Protein AF-X1PHR6-F1 (afdb_monomer)

Mean predicted aligned error: 3.92 Å

InterPro domains:
  IPR000873 AMP-dependent synthetase/ligase domain [PF00501] (1-261)

Foldseek 3Di:
DLDEAEADDPPDAQVLVLVSLQVVLDQEAEEAPVVCVRNVVRQVVRVRHNYYHHCPDPVVVVVVVPDDPDDDDDDFDQFRWHYWAWDCDPVRRIDTQTDGNNLLVVLLVLVLVLQVDALAAEEEAADDCSFLLRVRVQNPNCVVRNHHYDYDPHDDLVVVLVCCQVVVHAEYEDEQVSLVNNLPDDPVVNVVGDLQSYAEYEYEDDFHALVSQVSSCVNRVYHYKYFYDHPNNSGQAICGPVFHDRRDNHGGSDDDDDDDDD

Nearest PDB stru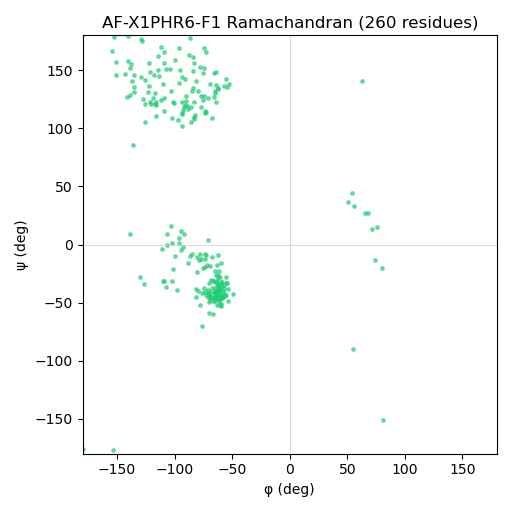ctures (foldseek):
  8aff-assembly1_A  TM=8.514E-01  e=3.930E-16  Saccharomyces cerevisiae
  8aff-assembly9_I  TM=8.452E-01  e=3.693E-16  Saccharomyces cerevisiae
  8atd-assembly1_F  TM=8.164E-01  e=4.739E-16  Saccharomyces cerevisiae
  2qvx-assembly1_X-2  TM=8.271E-01  e=2.932E-13  Alcaligenes sp. AL3007
  1t5d-assembly1_X-2  TM=8.226E-01  e=2.017E-13  Alcaligenes sp. AL3007

Structure (mmCIF, N/CA/C/O backbone):
data_AF-X1PHR6-F1
#
_entry.id   AF-X1PHR6-F1
#
loop_
_atom_site.group_PDB
_atom_site.id
_atom_site.type_symbol
_atom_site.label_atom_id
_atom_site.label_alt_id
_atom_site.label_comp_id
_atom_site.label_asym_id
_atom_site.label_entity_id
_atom_site.label_seq_id
_atom_site.pdbx_PDB_ins_code
_atom_site.Cartn_x
_atom_site.Cartn_y
_atom_site.Cartn_z
_atom_site.occupancy
_atom_site.B_iso_or_equiv
_atom_site.auth_seq_id
_atom_site.auth_comp_id
_atom_site.auth_asym_id
_atom_site.auth_atom_id
_atom_site.pdbx_PDB_model_num
ATOM 1 N N . ALA A 1 1 ? -3.297 -0.658 -21.423 1.00 89.44 1 ALA A N 1
ATOM 2 C CA . ALA A 1 1 ? -2.024 -0.869 -22.149 1.00 89.44 1 ALA A CA 1
ATOM 3 C C . ALA A 1 1 ? -1.545 -2.327 -22.107 1.00 89.44 1 ALA A C 1
ATOM 5 O O . ALA A 1 1 ? -0.650 -2.643 -22.875 1.00 89.44 1 ALA A O 1
ATOM 6 N N . GLY A 1 2 ? -2.106 -3.198 -21.247 1.00 90.38 2 GLY A N 1
ATOM 7 C CA . GLY A 1 2 ? -1.766 -4.633 -21.215 1.00 90.38 2 GLY A CA 1
ATOM 8 C C . GLY A 1 2 ? -0.370 -4.948 -20.659 1.00 90.38 2 GLY A C 1
ATOM 9 O O . GLY A 1 2 ? 0.142 -6.041 -20.854 1.00 90.38 2 GLY A O 1
ATOM 10 N N . GLY A 1 3 ? 0.285 -3.975 -20.019 1.00 92.81 3 GLY A N 1
ATOM 11 C CA . GLY A 1 3 ? 1.608 -4.158 -19.429 1.00 92.81 3 GLY A CA 1
ATOM 12 C C . GLY A 1 3 ? 1.534 -4.773 -18.033 1.00 92.81 3 GLY A C 1
ATOM 13 O O . GLY A 1 3 ? 0.605 -4.492 -17.279 1.00 92.81 3 GLY A O 1
ATOM 14 N N . LYS A 1 4 ? 2.563 -5.546 -17.679 1.00 95.94 4 LYS A N 1
ATOM 15 C CA . LYS A 1 4 ? 2.747 -6.136 -16.348 1.00 95.94 4 LYS A CA 1
ATOM 16 C C . LYS A 1 4 ? 3.560 -5.182 -15.482 1.00 95.94 4 LYS A C 1
ATOM 18 O O . LYS A 1 4 ? 4.689 -4.834 -15.830 1.00 95.94 4 LYS A O 1
ATOM 23 N N . THR A 1 5 ? 2.995 -4.739 -14.367 1.00 97.06 5 THR A N 1
ATOM 24 C CA . THR A 1 5 ? 3.640 -3.767 -13.480 1.00 97.06 5 THR A CA 1
ATOM 25 C C . THR A 1 5 ? 4.502 -4.479 -12.449 1.00 97.06 5 THR A C 1
ATOM 27 O O . THR A 1 5 ? 3.999 -5.205 -11.596 1.00 97.06 5 THR A O 1
ATOM 30 N N . VAL A 1 6 ? 5.807 -4.237 -12.483 1.00 97.31 6 VAL A N 1
ATOM 31 C CA . VAL A 1 6 ? 6.734 -4.732 -11.460 1.00 97.31 6 VAL A CA 1
ATOM 32 C C . VAL A 1 6 ? 6.897 -3.652 -10.401 1.00 97.31 6 VAL A C 1
ATOM 34 O O . VAL A 1 6 ? 7.448 -2.588 -10.679 1.00 97.31 6 VAL A O 1
ATOM 37 N N . ILE A 1 7 ? 6.405 -3.902 -9.188 1.00 93.88 7 ILE A N 1
ATOM 38 C CA . ILE A 1 7 ? 6.435 -2.899 -8.120 1.00 93.88 7 ILE A CA 1
ATOM 39 C C . ILE A 1 7 ? 7.648 -3.163 -7.231 1.00 93.88 7 ILE A C 1
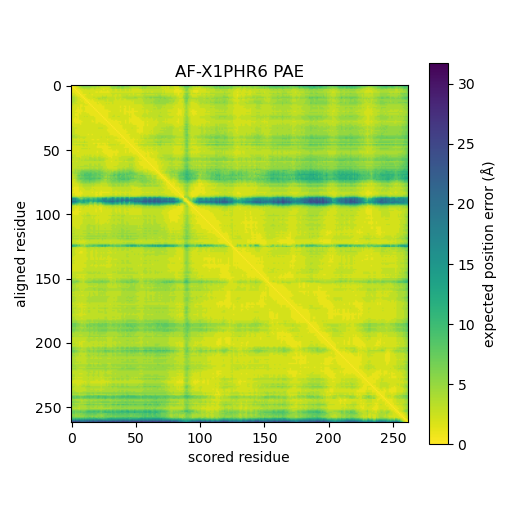ATOM 41 O O . ILE A 1 7 ? 7.693 -4.125 -6.463 1.00 93.88 7 ILE A O 1
ATOM 45 N N . LEU A 1 8 ? 8.656 -2.303 -7.362 1.00 93.69 8 LEU A N 1
ATOM 46 C CA . LEU A 1 8 ? 9.949 -2.477 -6.710 1.00 93.69 8 LEU A CA 1
ATOM 47 C C . LEU A 1 8 ? 10.006 -1.743 -5.367 1.00 93.69 8 LEU A C 1
ATOM 49 O O . LEU A 1 8 ? 9.473 -0.646 -5.199 1.00 93.69 8 LEU A O 1
ATOM 53 N N . ASN A 1 9 ? 10.693 -2.350 -4.401 1.00 92.25 9 ASN A N 1
ATOM 54 C CA . ASN A 1 9 ? 10.934 -1.730 -3.106 1.00 92.25 9 ASN A CA 1
ATOM 55 C C . ASN A 1 9 ? 11.973 -0.610 -3.236 1.00 92.25 9 ASN A C 1
ATOM 57 O O . ASN A 1 9 ? 13.150 -0.880 -3.452 1.00 92.25 9 ASN A O 1
ATOM 61 N N . ALA A 1 10 ? 11.541 0.631 -3.007 1.00 89.50 10 ALA A N 1
ATOM 62 C CA . ALA A 1 10 ? 12.376 1.829 -3.106 1.00 89.50 10 ALA A CA 1
ATOM 63 C C . ALA A 1 10 ? 13.560 1.871 -2.111 1.00 89.50 10 ALA A C 1
ATOM 65 O O . ALA A 1 10 ? 14.422 2.740 -2.205 1.00 89.50 10 ALA A O 1
ATOM 66 N N . MET A 1 11 ? 13.628 0.954 -1.142 1.00 89.50 11 MET A N 1
ATOM 67 C CA . MET A 1 11 ? 14.684 0.906 -0.120 1.00 89.50 11 MET A CA 1
ATOM 68 C C . MET A 1 11 ? 15.873 0.004 -0.491 1.00 89.50 11 MET A C 1
ATOM 70 O O . MET A 1 11 ? 16.826 -0.087 0.288 1.00 89.50 11 MET A O 1
ATOM 74 N N . LEU A 1 12 ? 15.828 -0.663 -1.648 1.00 91.56 12 LEU A N 1
ATOM 75 C CA . LEU A 1 12 ? 16.877 -1.577 -2.113 1.00 91.56 12 LEU A CA 1
ATOM 76 C C . LEU A 1 12 ? 18.133 -0.837 -2.610 1.00 91.56 12 LEU A C 1
ATOM 78 O O . LEU A 1 12 ? 18.146 0.387 -2.784 1.00 91.56 12 LEU A O 1
ATOM 82 N N . LYS A 1 13 ? 19.214 -1.587 -2.832 1.00 91.50 13 LYS A N 1
ATOM 83 C CA . LYS A 1 13 ? 20.479 -1.124 -3.419 1.00 91.50 13 LYS A CA 1
ATOM 84 C C . LYS A 1 13 ? 20.665 -1.678 -4.829 1.00 91.50 13 LYS A C 1
ATOM 86 O O . LYS A 1 13 ? 19.996 -2.616 -5.251 1.00 91.50 13 LYS A O 1
ATOM 91 N N . ALA A 1 14 ? 21.613 -1.095 -5.562 1.00 93.12 14 ALA A N 1
ATOM 92 C CA . ALA A 1 14 ? 21.863 -1.428 -6.963 1.00 93.12 14 ALA A CA 1
ATOM 93 C C . ALA A 1 14 ? 21.997 -2.940 -7.267 1.00 93.12 14 ALA A C 1
ATOM 95 O O . ALA A 1 14 ? 21.384 -3.375 -8.238 1.00 93.12 14 ALA A O 1
ATOM 96 N N . PRO A 1 15 ? 22.702 -3.773 -6.468 1.00 91.88 15 PRO A N 1
ATOM 97 C CA . PRO A 1 15 ? 22.794 -5.208 -6.760 1.00 91.88 15 PRO A CA 1
ATOM 98 C C . PRO A 1 15 ? 21.446 -5.936 -6.704 1.00 91.88 15 PRO A C 1
ATOM 100 O O . PRO A 1 15 ? 21.208 -6.857 -7.479 1.00 91.88 15 PRO A O 1
ATOM 103 N N . GLU A 1 16 ? 20.560 -5.519 -5.798 1.00 92.75 16 GLU A N 1
ATOM 104 C CA . GLU A 1 16 ? 19.217 -6.086 -5.690 1.00 92.75 16 GLU A CA 1
ATOM 105 C C . GLU A 1 16 ? 18.385 -5.673 -6.910 1.00 92.75 16 GLU A C 1
ATOM 107 O O . GLU A 1 16 ? 17.779 -6.527 -7.547 1.00 92.75 16 GLU A O 1
ATOM 112 N N . TYR A 1 17 ? 18.437 -4.401 -7.317 1.00 94.44 17 TYR A N 1
ATOM 113 C CA . TYR A 1 17 ? 17.753 -3.940 -8.529 1.00 94.44 17 TYR A CA 1
ATOM 114 C C . TYR A 1 17 ? 18.249 -4.618 -9.813 1.00 94.44 17 TYR A C 1
ATOM 116 O O . TYR A 1 17 ? 17.420 -4.929 -10.664 1.00 94.44 17 TYR A O 1
ATOM 124 N N . ASP A 1 18 ? 19.555 -4.877 -9.969 1.00 94.69 18 ASP A N 1
ATOM 125 C CA . ASP A 1 18 ? 20.078 -5.603 -11.142 1.00 94.69 18 ASP A CA 1
ATOM 126 C C . ASP A 1 18 ? 19.448 -6.994 -11.253 1.00 94.69 18 ASP A C 1
ATOM 128 O O . ASP A 1 18 ? 18.972 -7.372 -12.324 1.00 94.69 18 ASP A O 1
ATOM 132 N N . PHE A 1 19 ? 19.367 -7.718 -10.131 1.00 94.12 19 PHE A N 1
ATOM 133 C CA . PHE A 1 19 ? 18.683 -9.005 -10.091 1.00 94.12 19 PHE A CA 1
ATOM 134 C C . PHE A 1 19 ? 17.200 -8.864 -10.456 1.00 94.12 19 PHE A C 1
ATOM 136 O O . PHE A 1 19 ? 16.739 -9.557 -11.359 1.00 94.12 19 PHE A O 1
ATOM 143 N N . LEU A 1 20 ? 16.471 -7.953 -9.803 1.00 95.31 20 LEU A N 1
ATOM 144 C CA . LEU A 1 20 ? 15.026 -7.808 -9.999 1.00 95.31 20 LEU A CA 1
ATOM 145 C C . LEU A 1 20 ? 14.658 -7.419 -11.433 1.00 95.31 20 LEU A C 1
ATOM 147 O O . LEU A 1 20 ? 13.751 -8.015 -12.002 1.00 95.31 20 LEU A O 1
ATOM 151 N N . LEU A 1 21 ? 15.376 -6.464 -12.031 1.00 96.69 21 LEU A N 1
ATOM 152 C CA . LEU A 1 21 ? 15.116 -5.999 -13.398 1.00 96.69 21 LEU A CA 1
ATOM 153 C C . LEU A 1 21 ? 15.381 -7.087 -14.449 1.00 96.69 21 LEU A C 1
ATOM 155 O O . LEU A 1 21 ? 14.711 -7.108 -15.482 1.00 96.69 21 LEU A O 1
ATOM 159 N N . ARG A 1 22 ? 16.347 -7.982 -14.194 1.00 96.50 22 ARG A N 1
ATOM 160 C CA . ARG A 1 22 ? 16.618 -9.153 -15.045 1.00 96.50 22 ARG A CA 1
ATOM 161 C C . ARG A 1 22 ? 15.590 -10.260 -14.843 1.00 96.50 22 ARG A C 1
ATOM 163 O O . ARG A 1 22 ? 15.194 -10.874 -15.819 1.00 96.50 22 ARG A O 1
ATOM 170 N N . ASP A 1 23 ? 15.197 -10.526 -13.602 1.00 96.31 23 ASP A N 1
ATOM 171 C CA . ASP A 1 23 ? 14.284 -11.622 -13.252 1.00 96.31 23 ASP A CA 1
ATOM 172 C C . ASP A 1 23 ? 12.850 -11.352 -13.734 1.00 96.31 23 ASP A C 1
ATOM 174 O O . ASP A 1 23 ? 12.166 -12.277 -14.159 1.00 96.31 23 ASP A O 1
ATOM 178 N N . SER A 1 24 ? 12.414 -10.085 -13.755 1.00 96.44 24 SER A N 1
ATOM 179 C CA . SER A 1 24 ? 11.085 -9.703 -14.257 1.00 96.44 24 SER A CA 1
ATOM 180 C C . SER A 1 24 ? 11.034 -9.332 -15.739 1.00 96.44 24 SER A C 1
ATOM 182 O O . SER A 1 24 ? 10.024 -8.780 -16.178 1.00 96.44 24 SER A O 1
ATOM 184 N N . ASP A 1 25 ? 12.111 -9.555 -16.497 1.00 96.69 25 ASP A N 1
ATOM 185 C CA . ASP A 1 25 ? 12.203 -9.204 -17.920 1.00 96.69 25 ASP A CA 1
ATOM 186 C C . ASP A 1 25 ? 11.788 -7.745 -18.227 1.00 96.69 25 ASP A C 1
ATOM 188 O O . ASP A 1 25 ? 11.152 -7.439 -19.241 1.00 96.69 25 ASP A O 1
ATOM 192 N N . SER A 1 26 ? 12.123 -6.810 -17.330 1.00 97.44 26 SER A N 1
ATOM 193 C CA . SER A 1 26 ? 11.611 -5.438 -17.393 1.00 97.44 26 SER A CA 1
ATOM 194 C C . SER A 1 26 ? 12.103 -4.688 -18.630 1.00 97.44 26 SER A C 1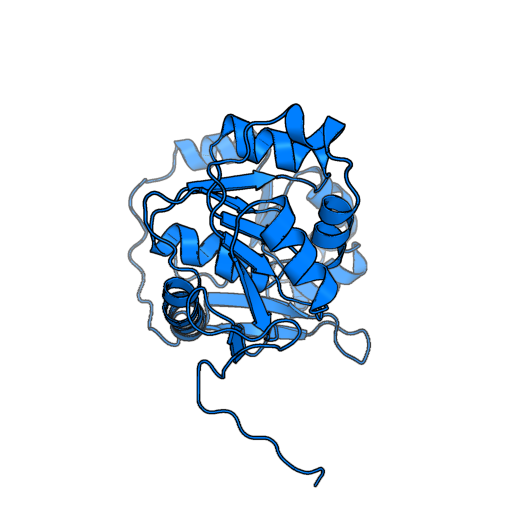
ATOM 196 O O . SER A 1 26 ? 13.304 -4.544 -18.856 1.00 97.44 26 SER A O 1
ATOM 198 N N . THR A 1 27 ? 11.162 -4.124 -19.396 1.00 98.06 27 THR A N 1
ATOM 199 C CA . THR A 1 27 ? 11.468 -3.362 -20.619 1.00 98.06 27 THR A CA 1
ATOM 200 C C . THR A 1 27 ? 11.412 -1.848 -20.450 1.00 98.06 27 THR A C 1
ATOM 202 O O . THR A 1 27 ? 11.991 -1.119 -21.257 1.00 98.06 27 THR A O 1
ATOM 205 N N . ILE A 1 28 ? 10.706 -1.361 -19.429 1.00 97.75 28 ILE A N 1
ATOM 206 C CA . ILE A 1 28 ? 10.559 0.061 -19.105 1.00 97.75 28 ILE A CA 1
ATOM 207 C C . ILE A 1 28 ? 10.751 0.224 -17.599 1.00 97.75 28 ILE A C 1
ATOM 209 O O . ILE A 1 28 ? 10.119 -0.490 -16.822 1.00 97.75 28 ILE A O 1
ATOM 213 N N . LEU A 1 29 ? 11.589 1.176 -17.196 1.00 97.62 29 LEU A N 1
ATOM 214 C CA . LEU A 1 29 ? 11.751 1.594 -15.807 1.00 97.62 29 LEU A CA 1
ATOM 215 C C . LEU A 1 29 ? 11.158 2.995 -15.631 1.00 97.62 29 LEU A C 1
ATOM 217 O O . LEU A 1 29 ? 11.679 3.954 -16.197 1.00 97.62 29 LEU A O 1
ATOM 221 N N . LEU A 1 30 ? 10.090 3.106 -14.839 1.00 97.25 30 LEU A N 1
ATOM 222 C CA . LEU A 1 30 ? 9.601 4.383 -14.314 1.00 97.25 30 LEU A CA 1
ATOM 223 C C . LEU A 1 30 ? 10.297 4.642 -12.978 1.00 97.25 30 LEU A C 1
ATOM 225 O O . LEU A 1 30 ? 10.232 3.801 -12.082 1.00 97.25 30 LEU A O 1
ATOM 229 N N . THR A 1 31 ? 10.985 5.769 -12.845 1.00 96.62 31 THR A N 1
ATOM 230 C CA . THR A 1 31 ? 11.808 6.056 -11.663 1.00 96.62 31 THR A CA 1
ATOM 231 C C . THR A 1 31 ? 11.958 7.556 -11.446 1.00 96.62 31 THR A C 1
ATOM 233 O O . THR A 1 31 ? 11.669 8.334 -12.343 1.00 96.62 31 THR A O 1
ATOM 236 N N . GLU A 1 32 ? 12.430 7.978 -10.277 1.00 96.00 32 GLU A N 1
ATOM 237 C CA . GLU A 1 32 ? 12.955 9.336 -10.088 1.00 96.00 32 GLU A CA 1
ATOM 238 C C . GLU A 1 32 ? 14.418 9.404 -10.545 1.00 96.00 32 GLU A C 1
ATOM 240 O O . GLU A 1 32 ? 15.133 8.389 -10.525 1.00 96.00 32 GLU A O 1
ATOM 245 N N . LYS A 1 33 ? 14.884 10.605 -10.892 1.00 96.69 33 LYS A N 1
ATOM 246 C CA . LYS A 1 33 ? 16.259 10.863 -11.333 1.00 96.69 33 LYS A CA 1
ATOM 247 C C . LYS A 1 33 ? 17.317 10.423 -10.317 1.00 96.69 33 LYS A C 1
ATOM 249 O O . LYS A 1 33 ? 18.359 9.884 -10.674 1.00 96.69 33 LYS A O 1
ATOM 254 N N . SER A 1 34 ? 17.046 10.592 -9.025 1.00 95.31 34 SER A N 1
ATOM 255 C CA . SER A 1 34 ? 17.976 10.167 -7.967 1.00 95.31 34 SER A CA 1
ATOM 256 C C . SER A 1 34 ? 18.265 8.654 -8.004 1.00 95.31 34 SER A C 1
ATOM 258 O O . SER A 1 34 ? 19.389 8.213 -7.748 1.00 95.31 34 SER A O 1
ATOM 260 N N . PHE A 1 35 ? 17.264 7.849 -8.370 1.00 95.31 35 PHE A N 1
ATOM 261 C CA . PHE A 1 35 ? 17.387 6.403 -8.510 1.00 95.31 35 PHE A CA 1
ATOM 262 C C . PHE A 1 35 ? 18.036 6.012 -9.839 1.00 95.31 35 PHE A C 1
ATOM 264 O O . PHE A 1 35 ? 18.884 5.121 -9.836 1.00 95.31 35 PHE A O 1
ATOM 271 N N . SER A 1 36 ? 17.713 6.670 -10.959 1.00 96.12 36 SER A N 1
ATOM 272 C CA . SER A 1 36 ? 18.399 6.393 -12.233 1.00 96.12 36 SER A CA 1
ATOM 273 C C . SER A 1 36 ? 19.905 6.680 -12.130 1.00 96.12 36 SER A C 1
ATOM 275 O O . SER A 1 36 ? 20.714 5.872 -12.590 1.00 96.12 36 SER A O 1
ATOM 277 N N . GLU A 1 37 ? 20.298 7.756 -11.437 1.00 96.38 37 GLU A N 1
ATOM 278 C CA . GLU A 1 37 ? 21.698 8.088 -11.142 1.00 96.38 37 GLU A CA 1
ATOM 279 C C . GLU A 1 37 ? 22.370 7.019 -10.266 1.00 96.38 37 GLU A C 1
ATOM 281 O O . GLU A 1 37 ? 23.468 6.549 -10.589 1.00 96.38 37 GLU A O 1
ATOM 286 N N . MET A 1 38 ? 21.697 6.574 -9.197 1.00 95.81 38 MET A N 1
ATOM 287 C CA . MET A 1 38 ? 22.182 5.499 -8.318 1.00 95.81 38 MET A CA 1
ATOM 288 C C . MET A 1 38 ? 22.396 4.175 -9.065 1.00 95.81 38 MET A C 1
ATOM 290 O O . MET A 1 38 ? 23.315 3.420 -8.742 1.00 95.81 38 MET A O 1
ATOM 294 N N . LEU A 1 39 ? 21.579 3.912 -10.087 1.00 96.56 39 LEU A N 1
ATOM 295 C CA . LEU A 1 39 ? 21.605 2.691 -10.892 1.00 96.56 39 LEU A CA 1
ATOM 296 C C . LEU A 1 39 ? 22.410 2.839 -12.196 1.00 96.56 39 LEU A C 1
ATOM 298 O O . LEU A 1 39 ? 22.466 1.902 -12.993 1.00 96.56 39 LEU A O 1
ATOM 302 N N . SER A 1 40 ? 23.078 3.973 -12.417 1.00 96.25 40 SER A N 1
ATOM 303 C CA . SER A 1 40 ? 23.772 4.295 -13.677 1.00 96.25 40 SER A CA 1
ATOM 304 C C . SER A 1 40 ? 24.801 3.250 -14.132 1.00 96.25 40 SER A C 1
ATOM 306 O O . SER A 1 40 ? 25.017 3.085 -15.331 1.00 96.25 40 SER A O 1
ATOM 308 N N . SER A 1 41 ? 25.407 2.502 -13.204 1.00 95.81 41 SER A N 1
ATOM 309 C CA . SER A 1 41 ? 26.351 1.419 -13.515 1.00 95.81 41 SER A CA 1
ATOM 310 C C . SER A 1 41 ? 25.682 0.101 -13.923 1.00 95.81 41 SER A C 1
ATOM 312 O O . SER A 1 41 ? 26.311 -0.710 -14.607 1.00 95.81 41 SER A O 1
ATOM 314 N N . ILE A 1 42 ? 24.425 -0.126 -13.528 1.00 96.50 42 ILE A N 1
ATOM 315 C CA . ILE A 1 42 ? 23.696 -1.371 -13.809 1.00 96.50 42 ILE A CA 1
ATOM 316 C C . ILE A 1 42 ? 22.769 -1.241 -15.019 1.00 96.50 42 ILE A C 1
ATOM 318 O O . ILE A 1 42 ? 22.708 -2.165 -15.826 1.00 96.50 42 ILE A O 1
ATOM 322 N N . LEU A 1 43 ? 22.089 -0.097 -15.185 1.00 96.88 43 LEU A N 1
ATOM 323 C CA . LEU A 1 43 ? 21.021 0.072 -16.177 1.00 96.88 43 LEU A CA 1
ATOM 324 C C . LEU A 1 43 ? 21.480 -0.202 -17.621 1.00 96.88 43 LEU A C 1
ATOM 326 O O . LEU A 1 43 ? 20.747 -0.893 -18.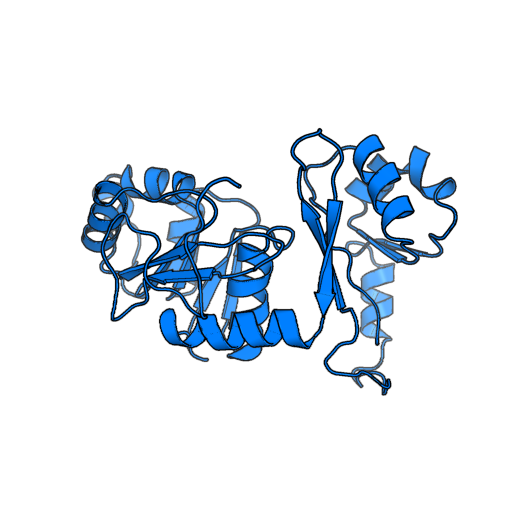327 1.00 96.88 43 LEU A O 1
ATOM 330 N N . PRO A 1 44 ? 22.690 0.215 -18.061 1.00 96.50 44 PRO A N 1
ATOM 331 C CA . PRO A 1 44 ? 23.185 -0.105 -19.405 1.00 96.50 44 PRO A CA 1
ATOM 332 C C . PRO A 1 44 ? 23.379 -1.605 -19.672 1.00 96.50 44 PRO A C 1
ATOM 334 O O . PRO A 1 44 ? 23.491 -2.010 -20.825 1.00 96.50 44 PRO A O 1
ATOM 337 N N . ASN A 1 45 ? 23.447 -2.427 -18.620 1.00 96.56 45 ASN A N 1
ATOM 338 C CA . ASN A 1 45 ? 23.728 -3.859 -18.702 1.00 96.56 45 ASN A CA 1
ATOM 339 C C . ASN A 1 45 ? 22.470 -4.734 -18.550 1.00 96.56 45 ASN A C 1
ATOM 341 O O . ASN A 1 45 ? 22.593 -5.965 -18.551 1.00 96.56 45 ASN A O 1
ATOM 345 N N . ILE A 1 46 ? 21.279 -4.142 -18.389 1.00 97.69 46 ILE A N 1
ATOM 346 C CA . ILE A 1 46 ? 20.006 -4.872 -18.295 1.00 97.69 46 ILE A CA 1
ATOM 347 C C . ILE A 1 46 ? 19.516 -5.206 -19.718 1.00 97.69 46 ILE A C 1
ATOM 349 O O . ILE A 1 46 ? 19.129 -4.294 -20.444 1.00 97.69 46 ILE A O 1
ATOM 353 N N . PRO A 1 47 ? 19.501 -6.485 -20.151 1.00 96.25 47 PRO A N 1
ATOM 354 C CA . PRO A 1 47 ? 19.386 -6.837 -21.572 1.00 96.25 47 PRO A CA 1
ATOM 355 C C . PRO A 1 47 ? 18.068 -6.432 -22.235 1.00 96.25 47 PRO A C 1
ATOM 357 O O . PRO A 1 47 ? 18.041 -6.156 -23.432 1.00 96.25 47 PRO A O 1
ATOM 360 N N . LEU A 1 48 ? 16.973 -6.437 -21.471 1.00 97.88 48 LEU A N 1
ATOM 361 C CA . LEU A 1 48 ? 15.629 -6.178 -21.987 1.00 97.88 48 LEU A CA 1
ATOM 362 C C . LEU A 1 48 ? 15.149 -4.745 -21.740 1.00 97.88 48 LEU A C 1
ATOM 364 O O . LEU A 1 48 ? 14.143 -4.347 -22.330 1.00 97.88 48 LEU A O 1
ATOM 368 N N . LEU A 1 49 ? 15.869 -3.957 -20.934 1.00 98.19 49 LEU A N 1
ATOM 369 C CA . LEU A 1 49 ? 15.479 -2.596 -20.583 1.00 98.19 49 LEU A CA 1
ATOM 370 C C . LEU A 1 49 ? 15.706 -1.653 -21.770 1.00 98.19 49 LEU A C 1
ATOM 372 O O . LEU A 1 49 ? 16.836 -1.395 -22.175 1.00 98.19 49 LEU A O 1
ATOM 376 N N . LYS A 1 50 ? 14.616 -1.124 -22.327 1.00 97.75 50 LYS A N 1
ATOM 377 C CA . LYS A 1 50 ? 14.627 -0.249 -23.512 1.00 97.75 50 LYS A CA 1
ATOM 378 C C . LYS A 1 50 ? 14.451 1.221 -23.163 1.00 97.75 50 LYS A C 1
ATOM 380 O O . LYS A 1 50 ? 14.960 2.082 -23.876 1.00 97.75 50 LYS A O 1
ATOM 385 N N . HIS A 1 51 ? 13.714 1.507 -22.093 1.00 97.12 51 HIS A N 1
ATOM 386 C CA . HIS A 1 51 ? 13.372 2.870 -21.703 1.00 97.12 51 HIS A CA 1
ATOM 387 C C . HIS A 1 51 ? 13.554 3.075 -20.202 1.00 97.12 51 HIS A C 1
ATOM 389 O O . HIS A 1 51 ? 13.107 2.261 -19.396 1.00 97.12 51 HIS A O 1
ATOM 395 N N . ILE A 1 52 ? 14.170 4.198 -19.846 1.00 97.44 52 ILE A N 1
ATOM 396 C CA . ILE A 1 52 ? 14.215 4.728 -18.484 1.00 97.44 52 ILE A CA 1
ATOM 397 C C . ILE A 1 52 ? 13.481 6.061 -18.543 1.00 97.44 52 ILE A C 1
ATOM 399 O O . ILE A 1 52 ? 13.853 6.939 -19.322 1.00 97.44 52 ILE A O 1
ATOM 403 N N . ILE A 1 53 ? 12.407 6.178 -17.776 1.00 97.56 53 ILE A N 1
ATOM 404 C CA . ILE A 1 53 ? 11.545 7.353 -17.751 1.00 97.56 53 ILE A CA 1
ATOM 405 C C . ILE A 1 53 ? 11.636 7.948 -16.350 1.00 97.56 53 ILE A C 1
ATOM 407 O O . ILE A 1 53 ? 11.162 7.358 -15.378 1.00 9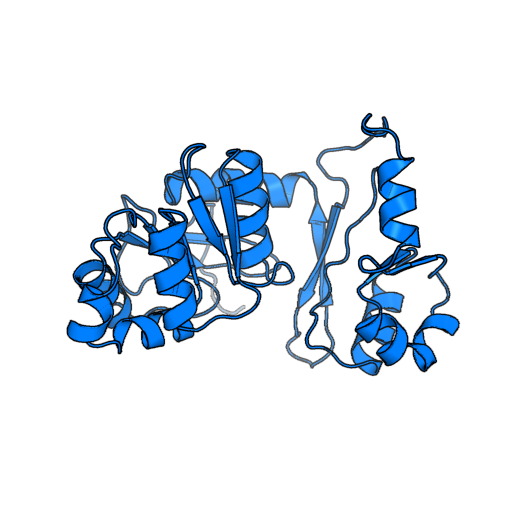7.56 53 ILE A O 1
ATOM 411 N N . GLU A 1 54 ? 12.261 9.117 -16.272 1.00 97.94 54 GLU A N 1
ATOM 412 C CA . GLU A 1 54 ? 12.402 9.896 -15.044 1.00 97.94 54 GLU A CA 1
ATOM 413 C C . GLU A 1 54 ? 11.133 10.723 -14.815 1.00 97.94 54 GLU A C 1
ATOM 415 O O . GLU A 1 54 ? 10.867 11.673 -15.557 1.00 97.94 54 GLU A O 1
ATOM 420 N N . VAL A 1 55 ? 10.325 10.342 -13.824 1.00 97.00 55 VAL A N 1
ATOM 421 C CA . VAL A 1 55 ? 8.984 10.913 -13.584 1.00 97.00 55 VAL A CA 1
ATOM 422 C C . VAL A 1 55 ? 9.019 12.341 -13.033 1.00 97.00 55 VAL A C 1
ATOM 424 O O . VAL A 1 55 ? 8.032 13.066 -13.119 1.00 97.00 55 VAL A O 1
ATOM 427 N N . ASP A 1 56 ? 10.161 12.757 -12.497 1.00 96.88 56 ASP A N 1
ATOM 428 C CA . ASP A 1 56 ? 10.455 14.091 -11.971 1.00 96.88 56 ASP A CA 1
ATOM 429 C C . ASP A 1 56 ? 11.139 15.007 -13.006 1.00 96.88 56 ASP A C 1
ATOM 431 O O . ASP A 1 56 ? 11.622 16.086 -12.666 1.00 96.88 56 ASP A O 1
ATOM 435 N N . SER A 1 57 ? 11.173 14.600 -14.282 1.00 96.56 57 SER A N 1
ATOM 436 C CA . SER A 1 57 ? 11.765 15.380 -15.375 1.00 96.56 57 SER A CA 1
ATOM 437 C C . SER A 1 57 ? 10.746 16.232 -16.146 1.00 96.56 57 SER A C 1
ATOM 439 O O . SER A 1 57 ? 9.598 15.835 -16.361 1.00 96.56 57 SER A O 1
ATOM 441 N N . ASP A 1 58 ? 11.199 17.368 -16.692 1.00 96.44 58 ASP A N 1
ATOM 442 C CA . ASP A 1 58 ? 10.398 18.203 -17.607 1.00 96.44 58 ASP A CA 1
ATOM 443 C C . ASP A 1 58 ? 9.954 17.431 -18.863 1.00 96.44 58 ASP A C 1
ATOM 445 O O . ASP A 1 58 ? 8.877 17.664 -19.415 1.00 96.44 58 ASP A O 1
ATOM 449 N N . SER A 1 59 ? 10.786 16.486 -19.315 1.00 95.44 59 SER A N 1
ATOM 450 C CA . SER A 1 59 ? 10.487 15.622 -20.459 1.00 95.44 59 SER A CA 1
ATOM 451 C C . SER A 1 59 ? 9.272 14.737 -20.185 1.00 95.44 59 SER A C 1
ATOM 453 O O . SER A 1 59 ? 8.389 14.626 -21.035 1.00 95.44 59 SER A O 1
ATOM 455 N N . TYR A 1 60 ? 9.186 14.155 -18.984 1.00 96.81 60 TYR A N 1
ATOM 456 C CA . TYR A 1 60 ? 8.022 13.377 -18.570 1.00 96.81 60 TYR A CA 1
ATOM 457 C C . TYR A 1 60 ? 6.764 14.246 -18.492 1.00 96.81 60 TYR A C 1
ATOM 459 O O . TYR A 1 60 ? 5.733 13.870 -19.050 1.00 96.81 60 TYR A O 1
ATOM 467 N N . ALA A 1 61 ? 6.856 15.437 -17.891 1.00 96.31 61 ALA A N 1
ATOM 468 C CA . ALA A 1 61 ? 5.730 16.370 -17.825 1.00 96.31 61 ALA A CA 1
ATOM 469 C C . ALA A 1 61 ? 5.189 16.718 -19.224 1.00 96.31 61 ALA A C 1
ATOM 471 O O . ALA A 1 61 ? 3.979 16.672 -19.455 1.00 96.31 61 ALA A O 1
ATOM 472 N N . LYS A 1 62 ? 6.084 16.989 -20.183 1.00 96.81 62 LYS A N 1
ATOM 473 C CA . LYS A 1 62 ? 5.713 17.229 -21.582 1.00 96.81 62 LYS A CA 1
ATOM 474 C C . LYS A 1 62 ? 5.104 15.991 -22.244 1.00 96.81 62 LYS A C 1
ATOM 476 O O . LYS A 1 62 ? 4.075 16.104 -22.899 1.00 96.81 62 LYS A O 1
ATOM 481 N N . MET A 1 63 ? 5.700 14.816 -22.046 1.00 95.69 63 MET A N 1
ATOM 482 C CA . MET A 1 63 ? 5.194 13.552 -22.590 1.00 95.69 63 MET A CA 1
ATOM 483 C C . MET A 1 63 ? 3.755 13.273 -22.138 1.00 95.69 63 MET A C 1
ATOM 485 O O . MET A 1 63 ? 2.938 12.856 -22.953 1.00 95.69 63 MET A O 1
ATOM 489 N N . ILE A 1 64 ? 3.435 13.525 -20.865 1.00 95.31 64 ILE A N 1
ATOM 490 C CA . ILE A 1 64 ? 2.073 13.373 -20.337 1.00 95.31 64 ILE A CA 1
ATOM 491 C C . ILE A 1 64 ? 1.132 14.435 -20.916 1.00 95.31 64 ILE A C 1
ATOM 493 O O . ILE A 1 64 ? 0.033 14.086 -21.341 1.00 95.31 64 ILE A O 1
ATOM 497 N N . ALA A 1 65 ? 1.554 15.701 -20.987 1.00 96.06 65 ALA A N 1
ATOM 498 C CA . ALA A 1 65 ? 0.737 16.780 -21.552 1.00 96.06 65 ALA A CA 1
ATOM 499 C C . ALA A 1 65 ? 0.387 16.558 -23.035 1.00 96.06 65 ALA A C 1
ATOM 501 O O . ALA A 1 65 ? -0.721 16.884 -23.459 1.00 96.06 65 ALA A O 1
ATOM 502 N N . ASP A 1 66 ? 1.311 15.970 -23.798 1.00 96.44 66 ASP A N 1
ATOM 503 C CA . ASP A 1 66 ? 1.138 15.659 -25.221 1.00 96.44 66 ASP A CA 1
ATOM 504 C C . ASP A 1 66 ? 0.424 14.305 -25.452 1.00 96.44 66 ASP A C 1
ATOM 506 O O . ASP A 1 66 ? 0.078 13.965 -26.588 1.00 96.44 66 ASP A O 1
ATOM 510 N N . SER A 1 67 ? 0.205 13.506 -24.399 1.00 94.31 67 SER A N 1
ATOM 511 C CA . SER A 1 67 ? -0.418 12.180 -24.501 1.00 94.31 67 SER A CA 1
ATOM 512 C C . SER A 1 67 ? -1.942 12.247 -24.657 1.00 94.31 67 SER A C 1
ATOM 514 O O . SER A 1 67 ? -2.609 13.182 -24.216 1.00 94.31 67 SER A O 1
ATOM 516 N N . SER A 1 68 ? -2.522 11.224 -25.293 1.00 93.44 68 SER A N 1
ATOM 517 C CA . SER A 1 68 ? -3.978 11.110 -25.395 1.00 93.44 68 SER A CA 1
ATOM 518 C C . SER A 1 68 ? -4.598 10.793 -24.034 1.00 93.44 68 SER A C 1
ATOM 520 O O . SER A 1 68 ? -4.124 9.912 -23.322 1.00 93.44 68 SER A O 1
ATOM 522 N N . SER A 1 69 ? -5.720 11.441 -23.716 1.00 91.94 69 SER A N 1
ATOM 523 C CA . SER A 1 69 ? -6.558 11.072 -22.569 1.00 91.94 69 SER A CA 1
ATOM 524 C C . SER A 1 69 ? -7.366 9.789 -22.800 1.00 91.94 69 SER A C 1
ATOM 526 O O . SER A 1 69 ? -7.931 9.240 -21.853 1.00 91.94 69 SER A O 1
ATOM 528 N N . ALA A 1 70 ? -7.443 9.300 -24.043 1.00 92.75 70 ALA A N 1
ATOM 529 C CA . ALA A 1 70 ? -8.110 8.047 -24.353 1.00 92.75 70 ALA A CA 1
ATOM 530 C C . ALA A 1 70 ? -7.250 6.865 -23.893 1.00 92.75 70 ALA A C 1
ATOM 532 O O . ALA A 1 70 ? -6.076 6.749 -24.251 1.00 92.75 70 ALA A O 1
ATOM 533 N N . SER A 1 71 ? -7.849 5.954 -23.127 1.00 88.62 71 SER A N 1
ATOM 534 C CA . SER A 1 71 ? -7.184 4.697 -22.791 1.00 88.62 71 SER A CA 1
ATOM 535 C C . SER A 1 71 ? -6.951 3.867 -24.059 1.00 88.62 71 SER A C 1
ATOM 537 O O . SER A 1 71 ? -7.849 3.781 -24.902 1.00 88.62 71 SER A O 1
ATOM 539 N N . PRO A 1 72 ? -5.771 3.240 -24.216 1.00 90.00 72 PRO A N 1
ATOM 540 C CA . PRO A 1 72 ? -5.511 2.388 -25.365 1.00 90.00 72 PRO A CA 1
ATOM 541 C C . PRO A 1 72 ? -6.441 1.175 -25.324 1.00 90.00 72 PRO A C 1
ATOM 543 O O . PRO A 1 72 ? -6.539 0.506 -24.293 1.00 90.00 72 PRO A O 1
ATOM 546 N N . VAL A 1 73 ? -7.086 0.886 -26.454 1.00 91.69 73 VAL A N 1
ATOM 547 C CA . VAL A 1 73 ? -7.867 -0.339 -26.635 1.00 91.69 73 VAL A CA 1
ATOM 548 C C . VAL A 1 73 ? -6.884 -1.490 -26.790 1.00 91.69 73 VAL A C 1
ATOM 550 O O . VAL A 1 73 ? -6.098 -1.523 -27.735 1.00 91.69 73 VAL A O 1
ATOM 553 N N . VAL A 1 74 ? -6.902 -2.395 -25.825 1.00 93.69 74 VAL A N 1
ATOM 554 C CA . VAL A 1 74 ? -6.081 -3.602 -25.787 1.00 93.69 74 VAL A CA 1
ATOM 555 C C . VAL A 1 74 ? -6.976 -4.758 -25.379 1.00 93.69 74 VAL A C 1
ATOM 557 O O . VAL A 1 74 ? -7.912 -4.558 -24.608 1.00 93.69 74 VAL A O 1
ATOM 560 N N . ASP A 1 75 ? -6.689 -5.932 -25.921 1.00 94.44 75 ASP A N 1
ATOM 561 C CA . ASP A 1 75 ? -7.321 -7.172 -25.489 1.00 94.44 75 ASP A CA 1
ATOM 562 C C . ASP A 1 75 ? -6.697 -7.575 -24.147 1.00 94.44 75 ASP A C 1
ATOM 564 O O . ASP A 1 75 ? -5.468 -7.590 -24.036 1.00 94.44 75 ASP A O 1
ATOM 568 N N . ILE A 1 76 ? -7.525 -7.762 -23.122 1.00 94.75 76 ILE A N 1
ATOM 569 C CA . ILE A 1 76 ? -7.114 -8.137 -21.763 1.00 94.75 76 ILE A CA 1
ATOM 570 C C . ILE A 1 76 ? -8.148 -9.126 -21.247 1.00 94.75 76 ILE A C 1
ATOM 572 O O . ILE A 1 76 ? -9.337 -8.802 -21.212 1.00 94.75 76 ILE A O 1
ATOM 576 N N . GLU A 1 77 ? -7.674 -10.278 -20.793 1.00 96.38 77 GLU A N 1
ATOM 577 C CA . GLU A 1 77 ? -8.481 -11.290 -20.123 1.00 96.38 77 GLU A CA 1
ATOM 578 C C . GLU A 1 77 ? -8.319 -11.209 -18.596 1.00 96.38 77 GLU A C 1
ATOM 580 O O . GLU A 1 77 ? -7.351 -10.674 -18.048 1.00 96.38 77 GLU A O 1
ATOM 585 N N . ASP A 1 78 ? -9.298 -11.752 -17.880 1.00 96.31 78 ASP A N 1
ATOM 586 C CA . ASP A 1 78 ? -9.378 -11.719 -16.415 1.00 96.31 78 ASP A CA 1
ATOM 587 C C . ASP A 1 78 ? -8.200 -12.439 -15.722 1.00 96.31 78 ASP A C 1
ATOM 589 O O . ASP A 1 78 ? -7.816 -12.093 -14.594 1.00 96.31 78 ASP A O 1
ATOM 593 N N . ASP A 1 79 ? -7.627 -13.450 -16.372 1.00 96.81 79 ASP A N 1
ATOM 594 C CA . ASP A 1 79 ? -6.497 -14.250 -15.898 1.00 96.81 79 ASP A CA 1
ATOM 595 C C . ASP A 1 79 ? -5.139 -13.774 -16.432 1.00 96.81 79 ASP A C 1
ATOM 597 O O . ASP A 1 79 ? -4.108 -14.326 -16.034 1.00 96.81 79 ASP A O 1
ATOM 601 N N . ASP A 1 80 ? -5.105 -12.701 -17.229 1.00 97.56 80 ASP A N 1
ATOM 602 C CA . ASP A 1 80 ? -3.849 -12.088 -17.642 1.00 97.56 80 ASP A CA 1
ATOM 603 C C . ASP A 1 80 ? -3.079 -11.559 -16.427 1.00 97.56 80 ASP A C 1
ATOM 605 O O . ASP A 1 80 ? -3.608 -10.894 -15.525 1.00 97.56 80 ASP A O 1
ATOM 609 N N . GLU A 1 81 ? -1.779 -11.847 -16.414 1.00 97.56 81 GLU A N 1
ATOM 610 C CA . GLU A 1 81 ? -0.844 -11.324 -15.426 1.00 97.56 81 GLU A CA 1
ATOM 611 C C . GLU A 1 81 ? -0.779 -9.796 -15.529 1.00 97.56 81 GLU A C 1
ATOM 613 O O . GLU A 1 81 ? -0.622 -9.238 -16.614 1.00 97.56 81 GLU A O 1
ATOM 618 N N . THR A 1 82 ? -0.839 -9.110 -14.390 1.00 96.62 82 THR A N 1
ATOM 619 C CA . THR A 1 82 ? -0.921 -7.645 -14.340 1.00 96.62 82 THR A CA 1
ATOM 620 C C . THR A 1 82 ? 0.097 -7.013 -13.398 1.00 96.62 82 THR A C 1
ATOM 622 O O . THR A 1 82 ? 0.547 -5.889 -13.633 1.00 96.62 82 THR A O 1
ATOM 625 N N . ALA A 1 83 ? 0.524 -7.730 -12.355 1.00 97.31 83 ALA A N 1
ATOM 626 C CA . ALA A 1 83 ? 1.491 -7.214 -11.396 1.00 97.31 83 ALA A CA 1
ATOM 627 C C . ALA A 1 83 ? 2.468 -8.286 -10.913 1.00 97.31 83 ALA A C 1
ATOM 629 O O . ALA A 1 83 ? 2.099 -9.445 -10.742 1.00 97.31 83 ALA A O 1
ATOM 630 N N . ILE A 1 84 ? 3.704 -7.870 -10.642 1.00 97.56 84 ILE A N 1
ATOM 631 C CA . ILE A 1 84 ? 4.718 -8.675 -9.962 1.00 97.56 84 ILE A CA 1
ATOM 632 C C . ILE A 1 84 ? 5.148 -7.932 -8.700 1.00 97.56 84 ILE A C 1
ATOM 634 O O . ILE A 1 84 ? 5.614 -6.790 -8.769 1.00 97.56 84 ILE A O 1
ATOM 638 N N . ILE A 1 85 ? 5.008 -8.591 -7.549 1.00 96.12 85 ILE A N 1
ATOM 639 C CA . ILE A 1 85 ? 5.430 -8.067 -6.246 1.00 96.12 85 ILE A CA 1
ATOM 640 C C . ILE A 1 85 ? 6.518 -8.977 -5.684 1.00 96.12 85 ILE A C 1
ATOM 642 O O . ILE A 1 85 ? 6.301 -10.170 -5.473 1.00 96.12 85 ILE A O 1
ATOM 646 N N . TYR A 1 86 ? 7.699 -8.421 -5.422 1.00 94.62 86 TYR A N 1
ATOM 647 C CA . TYR A 1 86 ? 8.818 -9.195 -4.891 1.00 94.62 86 TYR A CA 1
ATOM 648 C C . TYR A 1 86 ? 8.769 -9.336 -3.368 1.00 94.62 86 TYR A C 1
ATOM 650 O O . TYR A 1 86 ? 8.588 -8.360 -2.639 1.00 9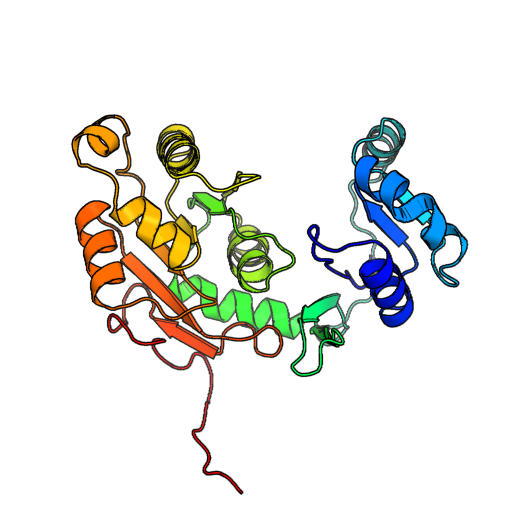4.62 86 TYR A O 1
ATOM 658 N N . THR A 1 87 ? 9.005 -10.553 -2.875 1.00 90.31 87 THR A N 1
ATOM 659 C CA . THR A 1 87 ? 9.095 -10.866 -1.437 1.00 90.31 87 THR A CA 1
ATOM 660 C C . THR A 1 87 ? 10.528 -11.181 -1.027 1.00 90.31 87 THR A C 1
ATOM 662 O O . THR A 1 87 ? 11.340 -11.572 -1.859 1.00 90.31 87 THR A O 1
ATOM 665 N N . SER A 1 88 ? 10.869 -11.006 0.255 1.00 79.75 88 SER A N 1
ATOM 666 C CA . SER A 1 88 ? 12.249 -11.143 0.753 1.00 79.75 88 SER A CA 1
ATOM 667 C C . SER A 1 88 ? 12.806 -12.573 0.741 1.00 79.75 88 SER A C 1
ATOM 669 O O . SER A 1 88 ? 14.022 -12.717 0.750 1.00 79.75 88 SER A O 1
ATOM 671 N N . GLY A 1 89 ? 11.963 -13.610 0.654 1.00 64.62 89 GLY A N 1
ATOM 672 C CA . GLY A 1 89 ? 12.378 -15.016 0.549 1.00 64.62 89 GLY A CA 1
ATOM 673 C C . GLY A 1 89 ? 13.175 -15.560 1.752 1.00 64.62 89 GLY A C 1
ATOM 674 O O . GLY A 1 89 ? 14.063 -14.924 2.305 1.00 64.62 89 GLY A O 1
ATOM 675 N N . VAL A 1 90 ? 12.919 -16.809 2.155 1.00 55.12 90 VAL A N 1
ATOM 676 C CA . VAL A 1 90 ? 13.591 -17.432 3.324 1.00 55.12 90 VAL A CA 1
ATOM 677 C C . VAL A 1 90 ? 15.107 -17.623 3.115 1.00 55.12 90 VAL A C 1
ATOM 679 O O . VAL A 1 90 ? 15.866 -17.684 4.075 1.00 55.12 90 VAL A O 1
ATOM 682 N N . LEU A 1 91 ? 15.562 -17.684 1.859 1.00 64.25 91 LEU A N 1
ATOM 683 C CA . LEU A 1 91 ? 16.967 -17.897 1.481 1.00 64.25 91 LEU A CA 1
ATOM 684 C C . LEU A 1 91 ? 17.670 -16.606 1.020 1.00 64.25 91 LEU A C 1
ATOM 686 O O . LEU A 1 91 ? 18.695 -16.674 0.347 1.00 64.25 91 LEU A O 1
ATOM 690 N N . GLY A 1 92 ? 17.097 -15.432 1.311 1.00 68.25 92 GLY A N 1
ATOM 691 C CA . GLY A 1 92 ? 17.653 -14.121 0.951 1.00 68.25 92 GLY A CA 1
ATOM 692 C C . GLY A 1 92 ? 17.544 -13.746 -0.531 1.00 68.25 92 GLY A C 1
ATOM 693 O O . GLY A 1 92 ? 17.726 -12.582 -0.877 1.00 68.25 92 GLY A O 1
ATOM 694 N N . LYS A 1 93 ? 17.213 -14.698 -1.414 1.00 79.56 93 LYS A N 1
ATOM 695 C CA . LYS A 1 93 ? 16.856 -14.410 -2.806 1.00 79.56 93 LYS A CA 1
ATOM 696 C C . LYS A 1 93 ? 15.381 -14.025 -2.887 1.00 79.56 93 LYS A C 1
ATOM 698 O O . LYS A 1 93 ? 14.515 -14.817 -2.501 1.00 79.56 93 LYS A O 1
ATOM 703 N N . GLN A 1 94 ? 15.120 -12.832 -3.416 1.00 89.38 94 GLN A N 1
ATOM 704 C CA . GLN A 1 94 ? 13.761 -12.355 -3.622 1.00 89.38 94 GLN A CA 1
ATOM 705 C C . GLN A 1 94 ? 13.029 -13.200 -4.669 1.00 89.38 94 GLN A C 1
ATOM 707 O O . GLN A 1 94 ? 13.647 -13.717 -5.601 1.00 89.38 94 GLN A O 1
ATOM 712 N N . LYS A 1 95 ? 11.714 -13.356 -4.496 1.00 93.00 95 LYS A N 1
ATOM 713 C CA . LYS A 1 95 ? 10.841 -14.091 -5.423 1.00 93.00 95 LYS A CA 1
ATOM 714 C C . LYS A 1 95 ? 9.715 -13.185 -5.898 1.00 93.00 95 LYS A C 1
ATOM 716 O O . LYS A 1 95 ? 9.081 -12.542 -5.060 1.00 93.00 95 LYS A O 1
ATOM 721 N N . GLY A 1 96 ? 9.482 -13.144 -7.207 1.00 94.94 96 GLY A N 1
ATOM 722 C CA . GLY A 1 96 ? 8.359 -12.427 -7.799 1.00 94.94 96 GLY A CA 1
ATOM 723 C C . GLY A 1 96 ? 7.067 -13.215 -7.620 1.00 94.94 96 GLY A C 1
ATOM 724 O O . GLY A 1 96 ? 6.952 -14.341 -8.099 1.00 94.94 96 GLY A O 1
ATOM 725 N N . VAL A 1 97 ? 6.101 -12.634 -6.917 1.00 96.88 97 VAL A N 1
ATOM 726 C CA . VAL A 1 97 ? 4.729 -13.141 -6.866 1.00 96.88 97 VAL A CA 1
ATOM 727 C C . VAL A 1 97 ? 3.962 -12.494 -8.005 1.00 96.88 97 VAL A C 1
ATOM 729 O O . VAL A 1 97 ? 3.851 -11.269 -8.059 1.00 96.88 97 VAL A O 1
ATOM 732 N N . VAL A 1 98 ? 3.463 -13.324 -8.914 1.00 97.56 98 VAL A N 1
ATOM 733 C CA . VAL A 1 98 ? 2.695 -12.891 -10.079 1.00 97.56 98 VAL A CA 1
ATOM 734 C C . VAL A 1 98 ? 1.215 -12.842 -9.715 1.00 97.56 98 VAL A C 1
ATOM 736 O O . VAL A 1 98 ? 0.657 -13.818 -9.216 1.00 97.56 98 VAL A O 1
ATOM 739 N N . HIS A 1 99 ? 0.584 -11.705 -9.980 1.00 98.06 99 HIS A N 1
ATOM 740 C CA . HIS A 1 99 ? -0.846 -11.493 -9.805 1.00 98.06 99 HIS A CA 1
ATOM 741 C C . HIS A 1 99 ? -1.527 -11.278 -11.150 1.00 98.06 99 HIS A C 1
ATOM 743 O O . HIS A 1 99 ? -0.970 -10.629 -12.037 1.00 98.06 99 HIS A O 1
ATOM 749 N N . THR A 1 100 ? -2.754 -11.776 -11.263 1.00 98.06 100 THR A N 1
ATOM 750 C CA . THR A 1 100 ? -3.642 -11.549 -12.401 1.00 98.06 100 THR A CA 1
ATOM 751 C C . THR A 1 100 ? -4.594 -10.394 -12.109 1.00 98.06 100 THR A C 1
ATOM 753 O O . THR A 1 100 ? -4.705 -9.944 -10.961 1.00 98.06 100 THR A O 1
ATOM 756 N N . HIS A 1 101 ? -5.306 -9.917 -13.130 1.00 97.06 101 HIS A N 1
ATOM 757 C CA . HIS A 1 101 ? -6.394 -8.955 -12.937 1.00 97.06 101 HIS A CA 1
ATOM 758 C C . HIS A 1 101 ? -7.420 -9.464 -11.912 1.00 97.06 101 HIS A C 1
ATOM 760 O O . HIS A 1 101 ? -7.734 -8.764 -10.944 1.00 97.06 101 HIS A O 1
ATOM 766 N N . THR A 1 102 ? -7.861 -10.715 -12.060 1.00 96.94 102 THR A N 1
ATOM 767 C CA . THR A 1 102 ? -8.820 -11.348 -11.146 1.00 96.94 102 THR A CA 1
ATOM 768 C C . THR A 1 102 ? -8.301 -11.435 -9.718 1.00 96.94 102 THR A C 1
ATOM 770 O O . THR A 1 102 ? -9.039 -11.088 -8.798 1.00 96.94 102 THR A O 1
ATOM 773 N N . SER A 1 103 ? -7.052 -11.861 -9.488 1.00 96.81 103 SER A N 1
ATOM 774 C CA . SER A 1 103 ? -6.585 -12.084 -8.111 1.00 96.81 103 SER A CA 1
ATOM 775 C C . SER A 1 103 ? -6.530 -10.790 -7.294 1.00 96.81 103 SER A C 1
ATOM 777 O O . SER A 1 103 ? -6.916 -10.784 -6.123 1.00 96.81 103 SER A O 1
ATOM 779 N N . LEU A 1 104 ? -6.146 -9.671 -7.917 1.00 97.31 104 LEU A N 1
ATOM 780 C CA . LEU A 1 104 ? -6.173 -8.355 -7.272 1.00 97.31 104 LEU A CA 1
ATOM 781 C C . LEU A 1 104 ? -7.602 -7.845 -7.047 1.00 97.31 104 LEU A C 1
ATOM 783 O O . LEU A 1 104 ? -7.904 -7.329 -5.967 1.00 97.31 104 LEU A O 1
ATOM 787 N N . MET A 1 105 ? -8.485 -7.992 -8.039 1.00 96.44 105 MET A N 1
ATOM 788 C CA . MET A 1 105 ? -9.859 -7.489 -7.948 1.00 96.44 105 MET A CA 1
ATOM 789 C C . MET A 1 105 ? -10.715 -8.284 -6.962 1.00 96.44 105 MET A C 1
ATOM 791 O O . MET A 1 105 ? -11.478 -7.685 -6.201 1.00 96.44 105 MET A O 1
ATOM 795 N N . VAL A 1 106 ? -10.559 -9.609 -6.906 1.00 96.19 106 VAL A N 1
ATOM 796 C CA . VAL A 1 106 ? -11.219 -10.454 -5.899 1.00 96.19 106 VAL A CA 1
ATOM 797 C C . VAL A 1 106 ? -10.764 -10.051 -4.500 1.00 96.19 106 VAL A C 1
ATOM 799 O O . VAL A 1 106 ? -11.599 -9.767 -3.64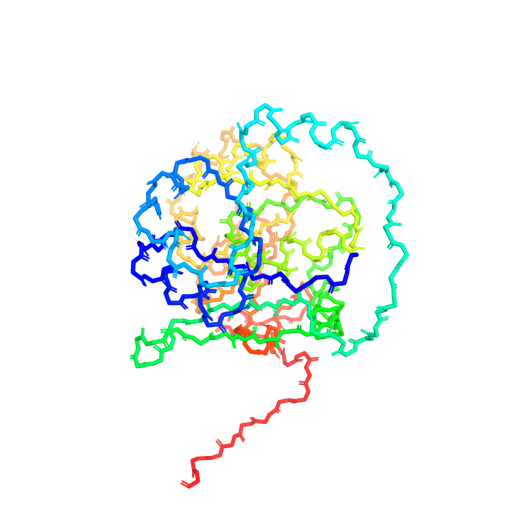8 1.00 96.19 106 VAL A O 1
ATOM 802 N N . ALA A 1 107 ? -9.458 -9.899 -4.261 1.00 96.81 107 ALA A N 1
ATOM 803 C CA . ALA A 1 107 ? -8.977 -9.455 -2.954 1.00 96.81 107 ALA A CA 1
ATOM 804 C C . ALA A 1 107 ? -9.532 -8.072 -2.562 1.00 96.81 107 ALA A C 1
ATOM 806 O O . ALA A 1 107 ? -9.955 -7.872 -1.421 1.00 96.81 107 ALA A O 1
ATOM 807 N N . ALA A 1 108 ? -9.570 -7.118 -3.500 1.00 97.00 108 ALA A N 1
ATOM 808 C CA . ALA A 1 108 ? -10.074 -5.771 -3.233 1.00 97.00 108 ALA A CA 1
ATOM 809 C C . ALA A 1 108 ? -11.578 -5.778 -2.914 1.00 97.00 108 ALA A C 1
ATOM 811 O O . ALA A 1 108 ? -12.009 -5.164 -1.935 1.00 97.00 108 ALA A O 1
ATOM 812 N N . THR A 1 109 ? -12.375 -6.498 -3.708 1.00 96.12 109 THR A N 1
ATOM 813 C CA . THR A 1 109 ? -13.833 -6.608 -3.526 1.00 96.12 109 THR A CA 1
ATOM 814 C C . THR A 1 109 ? -14.217 -7.388 -2.272 1.00 96.12 109 THR A C 1
ATOM 816 O O . THR A 1 109 ? -15.220 -7.055 -1.643 1.00 96.12 109 THR A O 1
ATOM 819 N N . THR A 1 110 ? -13.396 -8.350 -1.855 1.00 95.12 110 THR A N 1
ATOM 820 C CA . THR A 1 110 ? -13.582 -9.112 -0.615 1.00 95.12 110 THR A CA 1
ATOM 821 C C . THR A 1 110 ? -13.258 -8.286 0.634 1.00 95.12 110 THR A C 1
ATOM 823 O O . THR A 1 110 ? -13.987 -8.344 1.624 1.00 95.12 110 THR A O 1
ATOM 826 N N . VAL A 1 111 ? -12.188 -7.482 0.612 1.00 96.19 111 VAL A N 1
ATOM 827 C CA . VAL A 1 111 ? -11.747 -6.708 1.789 1.00 96.19 111 VAL A CA 1
ATOM 828 C C . VAL A 1 111 ? -12.542 -5.413 1.978 1.00 96.19 111 VAL A C 1
ATOM 830 O O . VAL A 1 111 ? -12.850 -5.047 3.115 1.00 96.19 111 VAL A O 1
ATOM 833 N N . ALA A 1 112 ? -12.890 -4.710 0.895 1.00 96.19 112 ALA A N 1
ATOM 834 C CA . ALA A 1 112 ? -13.483 -3.371 0.973 1.00 96.19 112 ALA A CA 1
ATOM 835 C C . ALA A 1 112 ? -14.759 -3.281 1.840 1.00 96.19 112 ALA A C 1
ATOM 837 O O . ALA A 1 112 ? -14.845 -2.354 2.654 1.00 96.19 112 ALA A O 1
ATOM 838 N N . PRO A 1 113 ? -15.727 -4.222 1.750 1.00 96.12 113 PRO A N 1
ATOM 839 C CA . PRO A 1 113 ? -16.923 -4.199 2.591 1.00 96.12 113 PRO A CA 1
ATOM 840 C C . PRO A 1 113 ? -16.605 -4.337 4.079 1.00 96.12 113 PRO A C 1
ATOM 842 O O . PRO A 1 113 ? -17.256 -3.703 4.904 1.00 96.12 113 PRO A O 1
ATOM 845 N N . GLY A 1 114 ? -15.578 -5.114 4.438 1.00 96.50 114 GLY A N 1
ATOM 846 C CA . GLY A 1 114 ? -15.211 -5.308 5.839 1.00 96.50 114 GLY A CA 1
ATOM 847 C C . GLY A 1 114 ? -14.522 -4.095 6.477 1.00 96.50 114 GLY A C 1
ATOM 848 O O . GLY A 1 114 ? -14.550 -3.944 7.696 1.00 96.50 114 GLY A O 1
ATOM 849 N N . LEU A 1 115 ? -13.969 -3.182 5.674 1.00 97.06 115 LEU A N 1
ATOM 850 C CA . LEU A 1 115 ? -13.537 -1.855 6.140 1.00 97.06 115 LEU A CA 1
ATOM 851 C C . LEU A 1 115 ? -14.685 -0.825 6.104 1.00 97.06 115 LEU A C 1
ATOM 853 O O . LEU A 1 115 ? -14.555 0.292 6.619 1.00 97.06 115 LEU A O 1
ATOM 857 N N . GLY A 1 116 ? -15.811 -1.191 5.481 1.00 97.38 116 GLY A N 1
ATOM 858 C CA . GLY A 1 116 ? -16.928 -0.304 5.176 1.00 97.38 116 GLY A CA 1
ATOM 859 C C . GLY A 1 116 ? -16.495 0.908 4.361 1.00 97.38 116 GLY A C 1
ATOM 860 O O . GLY A 1 116 ? -16.973 2.001 4.637 1.00 97.38 116 GLY A O 1
ATOM 861 N N . GLN A 1 117 ? -15.497 0.763 3.482 1.00 97.62 117 GLN A N 1
ATOM 862 C CA . GLN A 1 117 ? -14.956 1.874 2.698 1.00 97.62 117 GLN A CA 1
ATOM 863 C C . GLN A 1 117 ? -15.895 2.226 1.543 1.00 97.62 117 GLN A C 1
ATOM 865 O O . GLN A 1 117 ? -16.250 1.364 0.736 1.00 97.62 117 GLN A O 1
ATOM 870 N N . GLU A 1 118 ? -16.249 3.500 1.453 1.00 97.00 118 GLU A N 1
ATOM 871 C CA . GLU A 1 118 ? -17.150 4.083 0.466 1.00 97.00 118 GLU A CA 1
ATOM 872 C C . GLU A 1 118 ? -16.517 5.308 -0.208 1.00 97.00 118 GLU A C 1
ATOM 874 O O . GLU A 1 118 ? -15.393 5.711 0.096 1.00 97.00 118 GLU A O 1
ATOM 879 N N . ARG A 1 119 ? -17.224 5.886 -1.181 1.00 98.12 119 ARG A N 1
ATOM 880 C CA . ARG A 1 119 ? -16.722 6.980 -2.027 1.00 98.12 119 ARG A CA 1
ATOM 881 C C . ARG A 1 119 ? -16.355 8.234 -1.228 1.00 98.12 119 ARG A C 1
ATOM 883 O O . ARG A 1 119 ? -15.432 8.951 -1.600 1.00 98.12 119 ARG A O 1
ATOM 890 N N . GLU A 1 120 ? -17.079 8.514 -0.153 1.00 98.00 120 GLU A N 1
ATOM 891 C CA . GLU A 1 120 ? -16.895 9.707 0.679 1.00 98.00 120 GLU A CA 1
ATOM 892 C C . GLU A 1 120 ? -15.694 9.587 1.626 1.00 98.00 120 GLU A C 1
ATOM 894 O O . GLU A 1 120 ? -15.325 10.564 2.279 1.00 98.00 120 GLU A O 1
ATOM 899 N N . ASP A 1 121 ? -15.083 8.404 1.716 1.00 98.38 121 ASP A N 1
ATOM 900 C CA . ASP A 1 121 ? -13.957 8.185 2.605 1.00 98.38 121 ASP A CA 1
ATOM 901 C C . ASP A 1 121 ? -12.662 8.820 2.112 1.00 98.38 121 ASP A C 1
ATOM 903 O O . ASP A 1 121 ? -12.384 8.970 0.918 1.00 98.38 121 ASP A O 1
ATOM 907 N N . ILE A 1 122 ? -11.833 9.150 3.094 1.00 98.56 122 ILE A N 1
ATOM 908 C CA . ILE A 1 122 ? -10.522 9.741 2.900 1.00 98.56 122 ILE A CA 1
ATOM 909 C C . ILE A 1 122 ? -9.527 8.854 3.639 1.00 98.56 122 ILE A C 1
ATOM 911 O O . ILE A 1 122 ? -9.464 8.844 4.874 1.00 98.56 122 ILE A O 1
ATOM 915 N N . THR A 1 123 ? -8.777 8.075 2.864 1.00 98.06 123 THR A N 1
ATOM 916 C CA . THR A 1 123 ? -7.803 7.106 3.362 1.00 98.06 123 THR A CA 1
ATOM 917 C C . THR A 1 123 ? -6.433 7.758 3.452 1.00 98.06 123 THR A C 1
ATOM 919 O O . THR A 1 123 ? -5.833 8.108 2.434 1.00 98.06 123 THR A O 1
ATOM 922 N N . VAL A 1 124 ? -5.897 7.878 4.667 1.00 96.69 124 VAL A N 1
ATOM 923 C CA . VAL A 1 124 ? -4.497 8.275 4.868 1.00 96.69 124 VAL A CA 1
ATOM 924 C C . VAL A 1 124 ? -3.618 7.040 4.729 1.00 96.69 124 VAL A C 1
ATOM 926 O O . VAL A 1 124 ? -3.632 6.129 5.566 1.00 96.69 124 VAL A O 1
ATOM 929 N N . GLY A 1 125 ? -2.859 7.023 3.638 1.00 86.31 125 GLY A N 1
ATOM 930 C CA . GLY A 1 125 ? -1.966 5.950 3.247 1.00 86.31 125 GLY A CA 1
ATOM 931 C C . GLY A 1 125 ? -0.504 6.350 3.394 1.00 86.31 125 GLY A C 1
ATOM 932 O O . GLY A 1 125 ? -0.036 7.344 2.847 1.00 86.31 125 GLY A O 1
ATOM 933 N N . MET A 1 126 ? 0.239 5.532 4.122 1.00 86.25 126 MET A N 1
ATOM 934 C CA . MET A 1 126 ? 1.685 5.691 4.341 1.00 86.25 126 MET A CA 1
ATOM 935 C C . MET A 1 126 ? 2.421 4.355 4.276 1.00 86.25 126 MET A C 1
ATOM 937 O O . MET A 1 126 ? 3.601 4.257 4.606 1.00 86.25 126 MET A O 1
ATOM 941 N N . ILE A 1 127 ? 1.696 3.316 3.861 1.00 93.06 127 ILE A N 1
ATOM 942 C CA . ILE A 1 127 ? 2.255 2.022 3.522 1.00 93.06 127 ILE A CA 1
ATOM 943 C C . ILE A 1 127 ? 2.681 2.098 2.059 1.00 93.06 127 ILE A C 1
ATOM 945 O O . ILE A 1 127 ? 1.824 2.325 1.202 1.00 93.06 127 ILE A O 1
ATOM 949 N N . PRO A 1 128 ? 3.976 1.924 1.755 1.00 92.56 128 PRO A N 1
ATOM 950 C CA . PRO A 1 128 ? 4.440 1.927 0.377 1.00 92.56 128 PRO A CA 1
ATOM 951 C C . PRO A 1 128 ? 3.707 0.895 -0.485 1.00 92.56 128 PRO A C 1
ATOM 953 O O . PRO A 1 128 ? 3.437 -0.219 -0.034 1.00 92.56 128 PRO A O 1
ATOM 956 N N . PHE A 1 129 ? 3.428 1.239 -1.743 1.00 93.25 129 PHE A N 1
ATOM 957 C CA . PHE A 1 129 ? 2.639 0.384 -2.641 1.00 93.25 129 PHE A CA 1
ATOM 958 C C . PHE A 1 129 ? 3.396 -0.857 -3.133 1.00 93.25 129 PHE A C 1
ATOM 960 O O . PHE A 1 129 ? 2.786 -1.762 -3.683 1.00 93.25 129 PHE A O 1
ATOM 967 N N . PHE A 1 130 ? 4.705 -0.958 -2.880 1.00 92.75 130 PHE A N 1
ATOM 968 C CA . PHE A 1 130 ? 5.449 -2.209 -3.069 1.00 92.75 130 PHE A CA 1
ATOM 969 C C . PHE A 1 130 ? 5.154 -3.263 -1.990 1.00 92.75 130 PHE A C 1
ATOM 971 O O . PHE A 1 130 ? 5.582 -4.406 -2.118 1.00 92.75 130 PHE A O 1
ATOM 978 N N . TYR A 1 131 ? 4.416 -2.913 -0.931 1.00 93.81 131 TYR A N 1
ATOM 979 C CA . TYR A 1 131 ? 3.810 -3.888 -0.030 1.00 93.81 131 TYR A CA 1
ATOM 980 C C . TYR A 1 131 ? 2.360 -4.152 -0.433 1.00 93.81 131 TYR A C 1
ATOM 982 O O . TYR A 1 131 ? 1.607 -3.210 -0.682 1.00 93.81 131 TYR A O 1
ATOM 990 N N . ALA A 1 132 ? 1.938 -5.419 -0.383 1.00 94.25 132 ALA A N 1
ATOM 991 C CA . ALA A 1 132 ? 0.575 -5.826 -0.727 1.00 94.25 132 ALA A CA 1
ATOM 992 C C . ALA A 1 132 ? -0.502 -5.050 0.053 1.00 94.25 132 ALA A C 1
ATOM 994 O O . ALA A 1 132 ? -1.497 -4.653 -0.537 1.00 94.25 132 ALA A O 1
ATOM 995 N N . LEU A 1 133 ? -0.285 -4.739 1.342 1.00 95.19 133 LEU A N 1
ATOM 996 C CA . LEU A 1 133 ? -1.203 -3.897 2.127 1.00 95.19 133 LEU A CA 1
ATOM 997 C C . LEU A 1 133 ? -1.382 -2.498 1.510 1.00 95.19 133 LEU A C 1
ATOM 999 O O . LEU A 1 133 ? -2.505 -2.009 1.413 1.00 95.19 133 LEU A O 1
ATOM 1003 N N . GLY A 1 134 ? -0.280 -1.856 1.109 1.00 95.69 134 GLY A N 1
ATOM 1004 C CA . GLY A 1 134 ? -0.306 -0.526 0.502 1.00 95.69 134 GLY A CA 1
ATOM 1005 C C . GLY A 1 134 ? -0.984 -0.556 -0.862 1.00 95.69 134 GLY A C 1
ATOM 1006 O O . GLY A 1 134 ? -1.898 0.226 -1.107 1.00 95.69 134 GLY A O 1
ATOM 1007 N N . LEU A 1 135 ? -0.598 -1.505 -1.719 1.00 96.12 135 LEU A N 1
ATOM 1008 C CA . LEU A 1 135 ? -1.220 -1.669 -3.031 1.00 96.12 135 LEU A CA 1
ATOM 1009 C C . LEU A 1 135 ? -2.720 -1.949 -2.916 1.00 96.12 135 LEU A C 1
ATOM 1011 O O . LEU A 1 135 ? -3.520 -1.256 -3.536 1.00 96.12 135 LEU A O 1
ATOM 1015 N N . LEU A 1 136 ? -3.094 -2.952 -2.122 1.00 96.94 136 LEU A N 1
ATOM 1016 C CA . LEU A 1 136 ? -4.463 -3.439 -2.030 1.00 96.94 136 LEU A CA 1
ATOM 1017 C C . LEU A 1 136 ? -5.373 -2.423 -1.344 1.00 96.94 136 LEU A C 1
ATOM 1019 O O . LEU A 1 136 ? -6.349 -1.975 -1.938 1.00 96.94 136 LEU A O 1
ATOM 1023 N N . VAL A 1 137 ? -5.065 -2.055 -0.098 1.00 96.25 137 VAL A N 1
ATOM 1024 C CA . VAL A 1 137 ? -5.997 -1.283 0.735 1.00 96.25 137 VAL A CA 1
ATOM 1025 C C . VAL A 1 137 ? -5.938 0.200 0.409 1.00 96.25 137 VAL A C 1
ATOM 1027 O O . VAL A 1 137 ? -6.976 0.836 0.253 1.00 96.25 137 VAL A O 1
ATOM 1030 N N . VAL A 1 138 ? -4.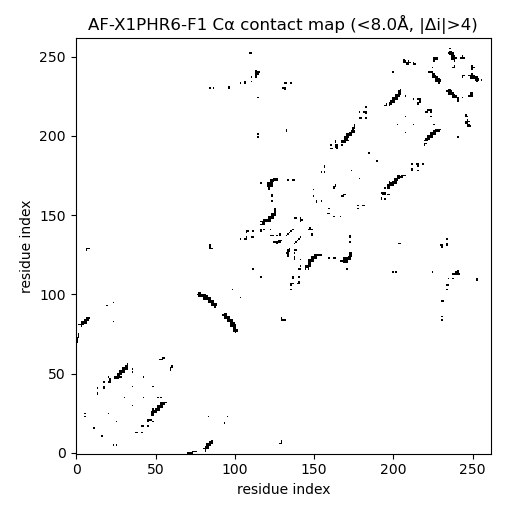737 0.766 0.271 1.00 96.94 138 VAL A N 1
ATOM 1031 C CA . VAL A 1 138 ? -4.612 2.196 -0.030 1.00 96.94 138 VAL A CA 1
ATOM 1032 C C . VAL A 1 138 ? -4.894 2.452 -1.506 1.00 96.94 138 VAL A C 1
ATOM 1034 O O . VAL A 1 138 ? -5.726 3.299 -1.809 1.00 96.94 138 VAL A O 1
ATOM 1037 N N . GLY A 1 139 ? -4.233 1.731 -2.412 1.00 96.38 139 GLY A N 1
ATOM 1038 C CA . GLY A 1 139 ? -4.331 1.973 -3.852 1.00 96.38 139 GLY A CA 1
ATOM 1039 C C . GLY A 1 139 ? -5.628 1.451 -4.471 1.00 96.38 139 GLY A C 1
ATOM 1040 O O . GLY A 1 139 ? -6.480 2.235 -4.895 1.00 96.38 139 GLY A O 1
ATOM 1041 N N . LEU A 1 140 ? -5.770 0.127 -4.546 1.00 97.25 140 LEU A N 1
ATOM 1042 C CA . LEU A 1 140 ? -6.812 -0.536 -5.334 1.00 97.25 140 LEU A CA 1
ATOM 1043 C C . LEU A 1 140 ? -8.209 -0.350 -4.744 1.00 97.25 140 LEU A C 1
ATOM 1045 O O . LEU A 1 140 ? -9.110 0.055 -5.473 1.00 97.25 140 LEU A O 1
ATOM 1049 N N . ILE A 1 141 ? -8.399 -0.593 -3.444 1.00 97.88 141 ILE A N 1
ATOM 1050 C CA . ILE A 1 141 ? -9.717 -0.452 -2.808 1.00 97.88 141 ILE A CA 1
ATOM 1051 C C . ILE A 1 141 ? -10.208 0.994 -2.893 1.00 97.88 141 ILE A C 1
ATOM 1053 O O . ILE A 1 141 ? -11.342 1.218 -3.316 1.00 97.88 141 ILE A O 1
ATOM 1057 N N . SER A 1 142 ? -9.363 1.973 -2.560 1.00 97.69 142 SER A N 1
ATOM 1058 C CA . SER A 1 142 ? -9.750 3.386 -2.648 1.00 97.69 142 SER A CA 1
ATOM 1059 C C . SER A 1 142 ? -10.092 3.793 -4.077 1.00 97.69 142 SER A C 1
ATOM 1061 O O . SER A 1 142 ? -11.125 4.419 -4.305 1.00 97.69 142 SER A O 1
ATOM 1063 N N . SER A 1 143 ? -9.289 3.365 -5.057 1.00 97.06 143 SER A N 1
ATOM 1064 C CA . SER A 1 143 ? -9.554 3.647 -6.474 1.00 97.06 143 SER A CA 1
ATOM 1065 C C . SER A 1 143 ? -10.856 2.995 -6.953 1.00 97.06 143 SER A C 1
ATOM 1067 O O . SER A 1 143 ? -11.668 3.647 -7.604 1.00 97.06 143 SER A O 1
ATOM 1069 N N . MET A 1 144 ? -11.098 1.734 -6.582 1.00 97.81 144 MET A N 1
ATOM 1070 C CA . MET A 1 144 ? -12.315 0.983 -6.912 1.00 97.81 144 MET A CA 1
ATOM 1071 C C . MET A 1 144 ? -13.569 1.618 -6.299 1.00 97.81 144 MET A C 1
ATOM 1073 O O . MET A 1 144 ? -14.614 1.675 -6.943 1.00 97.81 144 MET A O 1
ATOM 1077 N N . LYS A 1 145 ? -13.473 2.109 -5.059 1.00 97.81 145 LYS A N 1
ATOM 1078 C CA . LYS A 1 145 ? -14.567 2.808 -4.369 1.00 97.81 145 LYS A CA 1
ATOM 1079 C C . LYS A 1 145 ? -14.732 4.262 -4.823 1.00 97.81 145 LYS A C 1
ATOM 1081 O O . LYS A 1 145 ? -15.761 4.874 -4.544 1.00 97.81 145 LYS A O 1
ATOM 1086 N N . GLY A 1 146 ? -13.752 4.810 -5.540 1.00 97.94 146 GLY A N 1
ATOM 1087 C CA . GLY A 1 146 ? -13.708 6.222 -5.914 1.00 97.94 146 GLY A CA 1
ATOM 1088 C C . GLY A 1 146 ? -13.488 7.150 -4.718 1.00 97.94 146 GLY A C 1
ATOM 1089 O O . GLY A 1 146 ? -13.951 8.288 -4.757 1.00 97.94 146 GLY A O 1
ATOM 1090 N N . SER A 1 147 ? -12.837 6.650 -3.665 1.00 97.94 147 SER A N 1
ATOM 1091 C CA . SER A 1 147 ? -12.535 7.387 -2.441 1.00 97.94 147 SER A CA 1
ATOM 1092 C C . SER A 1 147 ? -11.208 8.143 -2.554 1.00 97.94 147 SER A C 1
ATOM 1094 O O . SER A 1 147 ? -10.373 7.856 -3.417 1.00 97.94 147 SER A O 1
ATOM 1096 N N . THR A 1 148 ? -10.985 9.107 -1.665 1.00 98.44 148 THR A N 1
ATOM 1097 C CA . THR A 1 148 ? -9.767 9.930 -1.687 1.00 98.44 148 THR A CA 1
ATOM 1098 C C . THR A 1 148 ? -8.604 9.200 -1.018 1.00 98.44 148 THR A C 1
ATOM 1100 O O . THR A 1 148 ? -8.773 8.569 0.026 1.00 98.44 148 THR A O 1
ATOM 1103 N N . ILE A 1 149 ? -7.404 9.328 -1.591 1.00 98.00 149 ILE A N 1
ATOM 1104 C CA . ILE A 1 149 ? -6.151 8.861 -0.988 1.00 98.00 149 ILE A CA 1
ATOM 1105 C C . ILE A 1 149 ? -5.302 10.075 -0.610 1.00 98.00 149 ILE A C 1
ATOM 1107 O O . ILE A 1 149 ? -4.945 10.879 -1.469 1.00 98.00 149 ILE A O 1
ATOM 1111 N N . VAL A 1 150 ? -4.913 10.160 0.660 1.00 97.69 150 VAL A N 1
ATOM 1112 C CA . VAL A 1 150 ? -3.912 11.111 1.154 1.00 97.69 150 VAL A CA 1
ATOM 1113 C C . VAL A 1 150 ? -2.604 10.353 1.345 1.00 97.69 150 VAL A C 1
ATOM 1115 O O . VAL A 1 150 ? -2.489 9.516 2.243 1.00 97.69 150 VAL A O 1
ATOM 1118 N N . ILE A 1 151 ? -1.622 10.614 0.480 1.00 95.00 151 ILE A N 1
ATOM 1119 C CA . ILE A 1 151 ? -0.328 9.921 0.496 1.00 95.00 151 ILE A CA 1
ATOM 1120 C C . ILE A 1 151 ? 0.658 10.702 1.362 1.00 95.00 151 ILE A C 1
ATOM 1122 O O . ILE A 1 151 ? 1.017 11.835 1.043 1.00 95.00 151 ILE A O 1
ATOM 1126 N N . LEU A 1 152 ? 1.146 10.073 2.431 1.00 93.00 152 LEU A N 1
ATOM 1127 C CA . LEU A 1 152 ? 2.237 10.615 3.238 1.00 93.00 152 LEU A CA 1
ATOM 1128 C C . LEU A 1 152 ? 3.559 9.930 2.855 1.00 93.00 152 LEU A C 1
ATOM 1130 O O . LEU A 1 152 ? 3.669 8.714 3.022 1.00 93.00 152 LEU A O 1
ATOM 1134 N N . PRO A 1 153 ? 4.597 10.677 2.422 1.00 87.75 153 PRO A N 1
ATOM 1135 C CA . PRO A 1 153 ? 5.879 10.090 2.008 1.00 87.75 153 PRO A CA 1
ATOM 1136 C C . PRO A 1 153 ? 6.589 9.303 3.115 1.00 87.75 153 PRO A C 1
ATOM 1138 O O . PRO A 1 153 ? 7.377 8.396 2.857 1.00 87.75 153 PRO A O 1
ATOM 1141 N N . ARG A 1 154 ? 6.343 9.680 4.372 1.00 89.62 154 ARG A N 1
ATOM 1142 C CA . ARG A 1 154 ? 6.930 9.049 5.551 1.00 89.62 154 ARG A CA 1
ATOM 1143 C C . ARG A 1 154 ? 5.989 9.177 6.733 1.00 89.62 154 ARG A C 1
ATOM 1145 O O . ARG A 1 154 ? 5.351 10.208 6.903 1.00 89.62 154 ARG A O 1
ATOM 1152 N N . PHE A 1 155 ? 5.973 8.176 7.603 1.00 93.75 155 PHE A N 1
ATOM 1153 C CA . PHE A 1 155 ? 5.254 8.262 8.866 1.00 93.75 155 PHE A CA 1
ATOM 1154 C C . PHE A 1 155 ? 6.021 9.050 9.931 1.00 93.75 155 PHE A C 1
ATOM 1156 O O . PHE A 1 155 ? 7.182 8.759 10.235 1.00 93.75 155 PHE A O 1
ATOM 1163 N N . THR A 1 156 ? 5.313 9.977 10.567 1.00 95.62 156 THR A N 1
ATOM 1164 C CA . THR A 1 156 ? 5.575 10.463 11.922 1.00 95.62 156 THR A CA 1
ATOM 1165 C C . THR A 1 156 ? 4.233 10.597 12.650 1.00 95.62 156 THR A C 1
ATOM 1167 O O . THR A 1 156 ? 3.214 10.830 12.006 1.00 95.62 156 THR A O 1
ATOM 1170 N N . PRO A 1 157 ? 4.184 10.530 13.988 1.00 95.88 157 PRO A N 1
ATOM 1171 C CA . PRO A 1 157 ? 2.939 10.819 14.693 1.00 95.88 157 PRO A CA 1
ATOM 1172 C C . PRO A 1 157 ? 2.391 12.220 14.377 1.00 95.88 157 PRO A C 1
ATOM 1174 O O . PRO A 1 157 ? 1.188 12.396 14.260 1.00 95.88 157 PRO A O 1
ATOM 1177 N N . LYS A 1 158 ? 3.269 13.211 14.178 1.00 96.00 158 LYS A N 1
ATOM 1178 C CA . LYS A 1 158 ? 2.875 14.594 13.891 1.00 96.00 158 LYS A CA 1
ATOM 1179 C C . LYS A 1 158 ? 2.176 14.739 12.536 1.00 96.00 158 LYS A C 1
ATOM 1181 O O . LYS A 1 158 ? 1.025 15.155 12.505 1.00 96.00 158 LYS A O 1
ATOM 1186 N N . ASN A 1 159 ? 2.849 14.387 11.437 1.00 95.44 159 ASN A N 1
ATOM 1187 C CA . ASN A 1 159 ? 2.273 14.578 10.100 1.00 95.44 159 ASN A CA 1
ATOM 1188 C C . ASN A 1 159 ? 1.012 13.736 9.876 1.00 95.44 159 ASN A C 1
ATOM 1190 O O . ASN A 1 159 ? 0.147 14.110 9.096 1.00 95.44 159 ASN A O 1
ATOM 1194 N N . PHE A 1 160 ? 0.893 12.623 10.595 1.00 94.56 160 PHE A N 1
ATOM 1195 C CA . PHE A 1 160 ? -0.318 11.832 10.634 1.00 94.56 160 PHE A CA 1
ATOM 1196 C C . PHE A 1 160 ? -1.498 12.610 11.226 1.00 94.56 160 PHE A C 1
ATOM 1198 O O . PHE A 1 160 ? -2.548 12.690 10.598 1.00 94.56 160 PHE A O 1
ATOM 1205 N N . LEU A 1 161 ? -1.328 13.206 12.410 1.00 96.94 161 LEU A N 1
ATOM 1206 C CA . LEU A 1 161 ? -2.383 13.995 13.052 1.00 96.94 161 LEU A CA 1
ATOM 1207 C C . LEU A 1 161 ? -2.742 15.239 12.228 1.00 96.94 161 LEU A C 1
ATOM 1209 O O . LEU A 1 161 ? -3.922 15.552 12.086 1.00 96.94 161 LEU A O 1
ATOM 1213 N N . GLU A 1 162 ? -1.739 15.897 11.639 1.00 97.31 162 GLU A N 1
ATOM 1214 C CA . GLU A 1 162 ? -1.940 17.026 10.721 1.00 97.31 162 GLU A CA 1
ATOM 1215 C C . GLU A 1 162 ? -2.769 16.610 9.497 1.00 97.31 162 GLU A C 1
ATOM 1217 O O . GLU A 1 162 ? -3.728 17.297 9.158 1.00 97.31 162 GLU A O 1
ATOM 1222 N N . ALA A 1 163 ? -2.466 15.463 8.879 1.00 97.38 163 ALA A N 1
ATOM 1223 C CA . ALA A 1 163 ? -3.216 14.957 7.730 1.00 97.38 163 ALA A CA 1
ATOM 1224 C C . ALA A 1 163 ? -4.670 14.618 8.083 1.00 97.38 163 ALA A C 1
ATOM 1226 O O . ALA A 1 163 ? -5.579 14.943 7.324 1.00 97.38 163 ALA A O 1
ATOM 1227 N N . VAL A 1 164 ? -4.909 14.004 9.248 1.00 97.81 164 VAL A N 1
ATOM 1228 C CA . VAL A 1 164 ? -6.275 13.721 9.715 1.00 97.81 164 VAL A CA 1
ATOM 1229 C C . VAL A 1 164 ? -7.070 15.014 9.884 1.00 97.81 164 VAL A C 1
ATOM 1231 O O . VAL A 1 164 ? -8.202 15.104 9.412 1.00 97.81 164 VAL A O 1
ATOM 1234 N N . GLU A 1 165 ? -6.485 16.025 10.524 1.00 98.19 165 GLU A N 1
ATOM 1235 C CA . GLU A 1 165 ? -7.168 17.294 10.765 1.00 98.19 165 GLU A CA 1
ATOM 1236 C C . GLU A 1 165 ? -7.431 18.083 9.476 1.00 98.19 165 GLU A C 1
ATOM 1238 O O . GLU A 1 165 ? -8.537 18.615 9.311 1.00 98.19 165 GLU A O 1
ATOM 1243 N N . GLN A 1 166 ? -6.432 18.180 8.596 1.00 98.25 166 GLN A N 1
ATOM 1244 C CA . GLN A 1 166 ? -6.493 18.968 7.362 1.00 98.25 166 GLN A CA 1
ATOM 1245 C C . GLN A 1 166 ? -7.451 18.342 6.353 1.00 98.25 166 GLN A C 1
ATOM 1247 O O . GLN A 1 166 ? -8.338 19.026 5.845 1.00 98.25 166 GLN A O 1
ATOM 1252 N N . GLU A 1 167 ? -7.323 17.035 6.135 1.00 98.31 167 GLU A N 1
ATOM 1253 C CA . GLU A 1 167 ? -8.054 16.323 5.086 1.00 98.31 167 GLU A CA 1
ATOM 1254 C C . GLU A 1 167 ? -9.352 15.696 5.593 1.00 98.31 167 GLU A C 1
ATOM 1256 O O . GLU A 1 167 ? -10.099 15.129 4.810 1.00 98.31 167 GLU A O 1
ATOM 1261 N N . LYS A 1 168 ? -9.643 15.769 6.900 1.00 98.31 168 LYS A N 1
ATOM 1262 C CA . LYS A 1 168 ? -10.787 15.075 7.523 1.00 98.31 168 LYS A CA 1
ATOM 1263 C C . LYS A 1 168 ? -10.773 13.577 7.230 1.00 98.31 168 LYS A C 1
ATOM 1265 O O . LYS A 1 168 ? -11.803 12.981 6.922 1.00 98.31 168 LYS A O 1
ATOM 1270 N N . ALA A 1 169 ? -9.591 12.975 7.355 1.00 98.31 169 ALA A N 1
ATOM 1271 C CA . ALA A 1 169 ? -9.391 11.555 7.106 1.00 98.31 169 ALA A CA 1
ATOM 1272 C C . ALA A 1 169 ? -10.376 10.696 7.906 1.00 98.31 169 ALA A C 1
ATOM 1274 O O . ALA A 1 169 ? -10.609 10.954 9.091 1.00 98.31 169 ALA A O 1
ATOM 1275 N N . THR A 1 170 ? -10.913 9.659 7.269 1.00 98.62 170 THR A N 1
ATOM 1276 C CA . THR A 1 170 ? -11.880 8.732 7.873 1.00 98.62 170 THR A CA 1
ATOM 1277 C C . THR A 1 170 ? -11.274 7.351 8.106 1.00 98.62 170 THR A C 1
ATOM 1279 O O . THR A 1 170 ? -11.623 6.679 9.086 1.00 98.62 170 THR A O 1
ATOM 1282 N N . ILE A 1 171 ? -10.332 6.951 7.245 1.00 98.31 171 ILE A N 1
ATOM 1283 C CA . ILE A 1 171 ? -9.663 5.651 7.278 1.00 98.31 171 ILE A CA 1
ATOM 1284 C C . ILE A 1 171 ? -8.154 5.834 7.411 1.00 98.31 171 ILE A C 1
ATOM 1286 O O . ILE A 1 171 ? -7.527 6.642 6.725 1.00 98.31 171 ILE A O 1
ATOM 1290 N N . LEU A 1 172 ? -7.554 5.024 8.277 1.00 97.06 172 LEU A N 1
ATOM 1291 C CA . LEU A 1 172 ? -6.114 4.992 8.507 1.00 97.06 172 LEU A CA 1
ATOM 1292 C C . LEU A 1 172 ? -5.562 3.631 8.121 1.00 97.06 172 LEU A C 1
ATOM 1294 O O . LEU A 1 172 ? -6.050 2.619 8.618 1.00 97.06 172 LEU A O 1
ATOM 1298 N N . VAL A 1 173 ? -4.493 3.593 7.331 1.00 97.25 173 VAL A N 1
ATOM 1299 C CA . VAL A 1 173 ? -3.795 2.337 7.020 1.00 97.25 173 VAL A CA 1
ATOM 1300 C C . VAL A 1 173 ? -2.382 2.389 7.583 1.00 97.25 173 VAL A C 1
ATOM 1302 O O . VAL A 1 173 ? -1.601 3.290 7.270 1.00 97.25 173 VAL A O 1
ATOM 1305 N N . GLY A 1 174 ? -2.050 1.425 8.438 1.00 95.62 174 GLY A N 1
ATOM 1306 C CA . GLY A 1 174 ? -0.794 1.398 9.181 1.00 95.62 174 GLY A CA 1
ATOM 1307 C C . GLY A 1 174 ? -0.348 -0.014 9.545 1.00 95.62 174 GLY A C 1
ATOM 1308 O O . GLY A 1 174 ? -1.024 -0.998 9.264 1.00 95.62 174 GLY A O 1
ATOM 1309 N N . VAL A 1 175 ? 0.811 -0.116 10.193 1.00 95.75 175 VAL A N 1
ATOM 1310 C CA . VAL A 1 175 ? 1.296 -1.367 10.803 1.00 95.75 175 VAL A CA 1
ATOM 1311 C C . VAL A 1 175 ? 1.374 -1.222 12.326 1.00 95.75 175 VAL A C 1
ATOM 1313 O O . VAL A 1 175 ? 1.448 -0.090 12.823 1.00 95.75 175 VAL A O 1
ATOM 1316 N N . PRO A 1 176 ? 1.440 -2.324 13.103 1.00 95.94 176 PRO A N 1
ATOM 1317 C CA . PRO A 1 176 ? 1.412 -2.250 14.565 1.00 95.94 176 PRO A CA 1
ATOM 1318 C C . PRO A 1 176 ? 2.484 -1.338 15.174 1.00 95.94 176 PRO A C 1
ATOM 1320 O O . PRO A 1 176 ? 2.234 -0.688 16.183 1.00 95.94 176 PRO A O 1
ATOM 1323 N N . ALA A 1 177 ? 3.673 -1.236 14.573 1.00 96.12 177 ALA A N 1
ATOM 1324 C CA . ALA A 1 177 ? 4.729 -0.344 15.060 1.00 96.12 177 ALA A CA 1
ATOM 1325 C C . ALA A 1 177 ? 4.315 1.142 15.036 1.00 96.12 177 ALA A C 1
ATOM 1327 O O . ALA A 1 177 ? 4.583 1.882 15.981 1.00 96.12 177 ALA A O 1
ATOM 1328 N N . MET A 1 178 ? 3.617 1.572 13.985 1.00 96.50 178 MET A N 1
ATOM 1329 C CA . MET A 1 178 ? 3.140 2.951 13.838 1.00 96.50 178 MET A CA 1
ATOM 1330 C C . MET A 1 178 ? 2.005 3.240 14.815 1.00 96.50 178 MET A C 1
ATOM 1332 O O . MET A 1 178 ? 1.974 4.273 15.477 1.00 96.50 178 MET A O 1
ATOM 1336 N N . TYR A 1 179 ? 1.111 2.268 14.954 1.00 97.00 179 TYR A N 1
ATOM 1337 C CA . TYR A 1 179 ? 0.016 2.293 15.907 1.00 97.00 179 TYR A CA 1
ATOM 1338 C C . TYR A 1 179 ? 0.493 2.351 17.360 1.00 97.00 179 TYR A C 1
ATOM 1340 O O . TYR A 1 179 ? -0.055 3.125 18.139 1.00 97.00 179 TYR A O 1
ATOM 1348 N N . ASN A 1 180 ? 1.567 1.639 17.714 1.00 96.88 180 ASN A N 1
ATOM 1349 C CA . ASN A 1 180 ? 2.214 1.799 19.018 1.00 96.88 180 ASN A CA 1
ATOM 1350 C C . ASN A 1 180 ? 2.723 3.234 19.221 1.00 96.88 180 ASN A C 1
ATOM 1352 O O . ASN A 1 180 ? 2.480 3.819 20.272 1.00 96.88 180 ASN A O 1
ATOM 1356 N N . ALA A 1 181 ? 3.369 3.836 18.216 1.00 97.00 181 ALA A N 1
ATOM 1357 C CA . ALA A 1 181 ? 3.851 5.215 18.321 1.00 97.00 181 ALA A CA 1
ATOM 1358 C C . ALA A 1 181 ? 2.709 6.226 18.546 1.00 97.00 181 ALA A C 1
ATOM 1360 O O . ALA A 1 181 ? 2.861 7.152 19.340 1.00 97.00 181 ALA A O 1
ATOM 1361 N N . LEU A 1 182 ? 1.550 6.030 17.906 1.00 96.56 182 LEU A N 1
ATOM 1362 C CA . LEU A 1 182 ? 0.346 6.841 18.140 1.00 96.56 182 LEU A CA 1
ATOM 1363 C C . LEU A 1 182 ? -0.264 6.588 19.530 1.00 96.56 182 LEU A C 1
ATOM 1365 O O . LEU A 1 182 ? -0.663 7.524 20.230 1.00 96.56 182 LEU A O 1
ATOM 1369 N N . ALA A 1 183 ? -0.295 5.327 19.966 1.00 95.94 183 ALA A N 1
ATOM 1370 C CA . ALA A 1 183 ? -0.783 4.945 21.287 1.00 95.94 183 ALA A CA 1
ATOM 1371 C C . ALA A 1 183 ? 0.062 5.551 22.424 1.00 95.94 183 ALA A C 1
ATOM 1373 O O . ALA A 1 183 ? -0.483 5.819 23.492 1.00 95.94 183 ALA A O 1
ATOM 1374 N N . MET A 1 184 ? 1.343 5.852 22.185 1.00 96.00 184 MET A N 1
ATOM 1375 C CA . MET A 1 184 ? 2.247 6.479 23.161 1.00 96.00 184 MET A CA 1
ATOM 1376 C C . MET A 1 184 ? 2.111 8.004 23.295 1.00 96.00 184 MET A C 1
ATOM 1378 O O . MET A 1 184 ? 2.699 8.570 24.212 1.00 96.00 184 MET A O 1
ATOM 1382 N N . LEU A 1 185 ? 1.371 8.684 22.413 1.00 96.88 185 LEU A N 1
ATOM 1383 C CA . LEU A 1 185 ? 1.168 10.137 22.521 1.00 96.88 185 LEU A CA 1
ATOM 1384 C C . LEU A 1 185 ? 0.395 10.513 23.795 1.00 96.88 185 LEU A C 1
ATOM 1386 O O . LEU A 1 185 ? -0.465 9.760 24.235 1.00 96.88 185 LEU A O 1
ATOM 1390 N N . ASP A 1 186 ? 0.646 11.678 24.378 1.00 95.94 186 ASP A N 1
ATOM 1391 C CA . ASP A 1 186 ? -0.162 12.168 25.500 1.00 95.94 186 ASP A CA 1
ATOM 1392 C C . ASP A 1 186 ? -1.440 12.889 25.029 1.00 95.94 186 ASP A C 1
ATOM 1394 O O . ASP A 1 186 ? -1.559 13.323 23.877 1.00 95.94 186 ASP A O 1
ATOM 1398 N N . ASP A 1 187 ? -2.415 13.021 25.932 1.00 94.25 187 ASP A N 1
ATOM 1399 C CA . ASP A 1 187 ? -3.692 13.682 25.639 1.00 94.25 187 ASP A CA 1
ATOM 1400 C C . ASP A 1 187 ? -3.511 15.168 25.299 1.00 94.25 187 ASP A C 1
ATOM 1402 O O . ASP A 1 187 ? -4.250 15.714 24.484 1.00 94.25 187 ASP A O 1
ATOM 1406 N N . GLU A 1 188 ? -2.509 15.832 25.882 1.00 96.06 188 GLU A N 1
ATOM 1407 C CA . GLU A 1 188 ? -2.199 17.240 25.601 1.00 96.06 188 GLU A CA 1
ATOM 1408 C C . GLU A 1 188 ? -1.710 17.450 24.164 1.00 96.06 188 GLU A C 1
ATOM 1410 O O . GLU A 1 188 ? -1.974 18.489 23.555 1.00 96.06 188 GLU A O 1
ATOM 1415 N N . THR A 1 189 ? -1.029 16.464 23.582 1.00 96.06 189 THR A N 1
ATOM 1416 C CA . THR A 1 189 ? -0.675 16.463 22.163 1.00 96.06 189 THR A CA 1
ATOM 1417 C C . THR A 1 189 ? -1.906 16.243 21.300 1.00 96.06 189 THR A C 1
ATOM 1419 O O . THR A 1 189 ? -2.084 16.966 20.323 1.00 96.06 189 THR A O 1
ATOM 1422 N N . LEU A 1 190 ? -2.768 15.288 21.659 1.00 95.69 190 LEU A N 1
ATOM 1423 C CA . LEU A 1 190 ? -3.956 14.961 20.866 1.00 95.69 190 LEU A CA 1
ATOM 1424 C C . LEU A 1 190 ? -4.994 16.087 20.852 1.00 95.69 190 LEU A C 1
ATOM 1426 O O . LEU A 1 190 ? -5.557 16.364 19.798 1.00 95.69 190 LEU A O 1
ATOM 1430 N N . LYS A 1 191 ? -5.184 16.801 21.969 1.00 95.94 191 LYS A N 1
ATOM 1431 C CA . LYS A 1 191 ? -6.104 17.954 22.072 1.00 95.94 191 LYS A CA 1
ATOM 1432 C C . LYS A 1 191 ? -5.778 19.105 21.116 1.00 95.94 191 LYS A C 1
ATOM 1434 O O . LYS A 1 191 ? -6.616 19.982 20.927 1.00 95.94 191 LYS A O 1
ATOM 1439 N N . LYS A 1 192 ? -4.576 19.128 20.531 1.00 97.38 192 LYS A N 1
ATOM 1440 C CA . LYS A 1 192 ? -4.167 20.138 19.542 1.00 97.38 192 LYS A CA 1
ATOM 1441 C C . LYS A 1 192 ? -4.762 19.896 18.157 1.00 97.38 192 LYS A C 1
ATOM 1443 O O . LYS A 1 192 ? -4.663 20.796 17.335 1.00 97.38 192 LYS A O 1
ATOM 1448 N N . TYR A 1 193 ? -5.341 18.721 17.913 1.00 98.12 193 TYR A N 1
ATOM 1449 C CA . TYR A 1 193 ? -5.844 18.316 16.605 1.00 98.12 193 TYR A CA 1
ATOM 1450 C C . TYR A 1 193 ? -7.310 17.901 16.692 1.00 98.12 193 TYR A C 1
ATOM 1452 O O . TYR A 1 193 ? -7.729 17.219 17.630 1.00 98.12 193 TYR A O 1
ATOM 1460 N N . ASN A 1 194 ? -8.094 18.246 15.674 1.00 97.69 194 ASN A N 1
ATOM 1461 C CA . ASN A 1 194 ? -9.426 17.678 15.503 1.00 97.69 194 ASN A CA 1
ATOM 1462 C C . ASN A 1 194 ? -9.366 16.338 14.749 1.00 97.69 194 ASN A C 1
ATOM 1464 O O . ASN A 1 194 ? -9.224 16.313 13.528 1.00 97.69 194 ASN A O 1
ATOM 1468 N N . LEU A 1 195 ? -9.547 15.237 15.484 1.00 97.69 195 LEU A N 1
ATOM 1469 C CA . LEU A 1 195 ? -9.475 13.859 14.973 1.00 97.69 195 LEU A CA 1
ATOM 1470 C C . LEU A 1 195 ? -10.845 13.174 14.841 1.00 97.69 195 LEU A C 1
ATOM 1472 O O . LEU A 1 195 ? -10.918 11.973 14.602 1.00 97.69 195 LEU A O 1
ATOM 1476 N N . SER A 1 196 ? -11.937 13.924 15.014 1.00 97.50 196 SER A N 1
ATOM 1477 C CA . SER A 1 196 ? -13.303 13.377 15.084 1.00 97.50 196 SER A CA 1
ATOM 1478 C C . SER A 1 196 ? -13.832 12.772 13.778 1.00 97.50 196 SER A C 1
ATOM 1480 O O . SER A 1 196 ? -14.873 12.123 13.795 1.00 97.50 196 SER A O 1
ATOM 1482 N N . SER A 1 197 ? -13.140 12.972 12.652 1.00 98.38 197 SER A N 1
ATOM 1483 C CA . SER A 1 197 ? -13.487 12.357 11.366 1.00 98.38 197 SER A CA 1
ATOM 1484 C C . SER A 1 197 ? -13.106 10.876 11.290 1.00 98.38 197 SER A C 1
ATOM 1486 O O . SER A 1 197 ? -13.647 10.149 10.458 1.00 98.38 197 SER A O 1
ATOM 1488 N N . LEU A 1 198 ? -12.184 10.418 12.145 1.00 98.25 198 LEU A N 1
ATOM 1489 C CA . LEU A 1 198 ? -11.713 9.039 12.148 1.00 98.25 198 LEU A CA 1
ATOM 1490 C C . LEU A 1 198 ? -12.834 8.074 12.521 1.00 98.25 198 LEU A C 1
ATOM 1492 O O . LEU A 1 198 ? -13.491 8.229 13.546 1.00 98.25 198 LEU A O 1
ATOM 1496 N N . ARG A 1 199 ? -12.992 7.023 11.714 1.00 98.25 199 ARG A N 1
ATOM 1497 C CA . ARG A 1 199 ? -13.937 5.931 11.990 1.00 98.25 199 ARG A CA 1
ATOM 1498 C C . ARG A 1 199 ? -13.286 4.557 11.968 1.00 98.25 199 ARG A C 1
ATOM 1500 O O . ARG A 1 199 ? -13.690 3.682 12.731 1.00 98.25 199 ARG A O 1
ATOM 1507 N N . VAL A 1 200 ? -12.285 4.352 11.111 1.00 98.19 200 VAL A N 1
ATOM 1508 C CA . VAL A 1 200 ? -11.659 3.044 10.897 1.00 98.19 200 VAL A CA 1
ATOM 1509 C C . VAL A 1 200 ? -10.146 3.176 10.817 1.00 98.19 200 VAL A C 1
ATOM 1511 O O . VAL A 1 200 ? -9.600 4.098 10.217 1.00 98.19 200 VAL A O 1
ATOM 1514 N N . ALA A 1 201 ? -9.458 2.208 11.404 1.00 97.56 201 ALA A N 1
ATOM 1515 C CA . ALA A 1 201 ? -8.058 1.939 11.143 1.00 97.56 201 ALA A CA 1
ATOM 1516 C C . ALA A 1 201 ? -7.909 0.501 10.633 1.00 97.56 201 ALA A C 1
ATOM 1518 O O . ALA A 1 201 ? -8.668 -0.379 11.028 1.00 97.56 201 ALA A O 1
ATOM 1519 N N . CYS A 1 202 ? -6.928 0.255 9.773 1.00 97.06 202 CYS A N 1
ATOM 1520 C CA . CYS A 1 202 ? -6.619 -1.052 9.214 1.00 97.06 202 CYS A CA 1
ATOM 1521 C C . CYS A 1 202 ? -5.139 -1.374 9.433 1.00 97.06 202 CYS A C 1
ATOM 1523 O O . CYS A 1 202 ? -4.261 -0.616 9.013 1.00 97.06 202 CYS A O 1
ATOM 1525 N N . THR A 1 203 ? -4.866 -2.524 10.051 1.00 96.38 203 THR A N 1
ATOM 1526 C CA . THR A 1 203 ? -3.513 -3.043 10.278 1.00 96.38 203 THR A CA 1
ATOM 1527 C C . THR A 1 203 ? -3.285 -4.371 9.567 1.00 96.38 203 THR A C 1
ATOM 1529 O O . THR A 1 203 ? -4.192 -5.194 9.484 1.00 96.38 203 THR A O 1
ATOM 1532 N N . ALA A 1 204 ? -2.061 -4.606 9.094 1.00 95.81 204 ALA A N 1
ATOM 1533 C CA . ALA A 1 204 ? -1.611 -5.916 8.620 1.00 95.81 204 ALA A CA 1
ATOM 1534 C C . ALA A 1 204 ? -0.085 -6.060 8.757 1.00 95.81 204 ALA A C 1
ATOM 1536 O O . ALA A 1 204 ? 0.600 -5.173 9.273 1.00 95.81 204 ALA A O 1
ATOM 1537 N N . GLY A 1 205 ? 0.458 -7.188 8.294 1.00 91.00 205 GLY A N 1
ATOM 1538 C CA . GLY A 1 205 ? 1.902 -7.437 8.175 1.00 91.00 205 GLY A CA 1
ATOM 1539 C C . GLY A 1 205 ? 2.611 -7.838 9.473 1.00 91.00 205 GLY A C 1
ATOM 1540 O O . GLY A 1 205 ? 3.669 -8.458 9.427 1.00 91.00 205 GLY A O 1
ATOM 1541 N N . ALA A 1 206 ? 2.025 -7.550 10.633 1.00 92.69 206 ALA A N 1
ATOM 1542 C CA . ALA A 1 206 ? 2.447 -8.082 11.922 1.00 92.69 206 ALA A CA 1
ATOM 1543 C C . ALA A 1 206 ? 1.246 -8.176 12.865 1.00 92.69 206 ALA A C 1
ATOM 1545 O O . ALA A 1 206 ? 0.272 -7.441 12.708 1.00 92.69 206 ALA A O 1
ATOM 1546 N N . LYS A 1 207 ? 1.344 -9.053 13.868 1.00 90.25 207 LYS A N 1
ATOM 1547 C CA . LYS A 1 207 ? 0.288 -9.240 14.866 1.00 90.25 207 LYS A CA 1
ATOM 1548 C C . LYS A 1 207 ? 0.094 -7.970 15.694 1.00 90.25 207 LYS A C 1
ATOM 1550 O O . LYS A 1 207 ? 1.022 -7.537 16.385 1.00 90.25 207 LYS A O 1
ATOM 1555 N N . ALA A 1 208 ? -1.120 -7.432 15.707 1.00 93.75 208 ALA A N 1
ATOM 1556 C CA . ALA A 1 208 ? -1.516 -6.425 16.685 1.00 93.75 208 ALA A CA 1
ATOM 1557 C C . ALA A 1 208 ? -1.991 -7.100 17.985 1.00 93.75 208 ALA A C 1
ATOM 1559 O O . ALA A 1 208 ? -2.759 -8.061 17.988 1.00 93.75 208 ALA A O 1
ATOM 1560 N N . SER A 1 209 ? -1.502 -6.630 19.136 1.00 96.75 209 SER A N 1
ATOM 1561 C CA . SER A 1 209 ? -1.952 -7.160 20.427 1.00 96.75 209 SER A CA 1
ATOM 1562 C C . SER A 1 209 ? -3.348 -6.631 20.758 1.00 96.75 209 SER A C 1
ATOM 1564 O O . SER A 1 209 ? -3.667 -5.485 20.450 1.00 96.75 209 SER A O 1
ATOM 1566 N N . ALA A 1 210 ? -4.167 -7.423 21.458 1.00 97.62 210 ALA A N 1
ATOM 1567 C CA . ALA A 1 210 ? -5.486 -6.965 21.905 1.00 97.62 210 ALA A CA 1
ATOM 1568 C C . ALA A 1 210 ? -5.404 -5.673 22.742 1.00 97.62 210 ALA A C 1
ATOM 1570 O O . ALA A 1 210 ? -6.289 -4.827 22.664 1.00 97.62 210 ALA A O 1
ATOM 1571 N N . HIS A 1 211 ? -4.318 -5.513 23.508 1.00 97.88 211 HIS A N 1
ATOM 1572 C CA . HIS A 1 211 ? -4.046 -4.308 24.285 1.00 97.88 211 HIS A CA 1
ATOM 1573 C C . HIS A 1 211 ? -3.822 -3.081 23.395 1.00 97.88 211 HIS A C 1
ATOM 1575 O O . HIS A 1 211 ? -4.458 -2.057 23.622 1.00 97.88 211 HIS A O 1
ATOM 1581 N N . LEU A 1 212 ? -2.975 -3.196 22.362 1.00 97.62 212 LEU A N 1
ATOM 1582 C CA . LEU A 1 212 ? -2.746 -2.111 21.406 1.00 97.62 212 LEU A CA 1
ATOM 1583 C C . LEU A 1 212 ? -4.038 -1.731 20.686 1.00 97.62 212 LEU A C 1
ATOM 1585 O O . LEU A 1 212 ? -4.343 -0.548 20.565 1.00 97.62 212 LEU A O 1
ATOM 1589 N N . MET A 1 213 ? -4.797 -2.730 20.227 1.00 98.00 213 MET A N 1
ATOM 1590 C CA . MET A 1 213 ? -6.040 -2.461 19.514 1.00 98.00 213 MET A CA 1
ATOM 1591 C C . MET A 1 213 ? -7.020 -1.686 20.386 1.00 98.00 213 MET A C 1
ATOM 1593 O O . MET A 1 213 ? -7.474 -0.619 19.991 1.00 98.00 213 MET A O 1
ATOM 1597 N N . LYS A 1 214 ? -7.262 -2.174 21.606 1.00 97.88 214 LYS A N 1
ATOM 1598 C CA . LYS A 1 214 ? -8.148 -1.515 22.563 1.00 97.88 214 LYS A CA 1
ATOM 1599 C C . LYS A 1 214 ? -7.692 -0.086 22.875 1.00 97.88 214 LYS A C 1
ATOM 1601 O O . LYS A 1 214 ? -8.511 0.824 22.847 1.00 97.88 214 LYS A 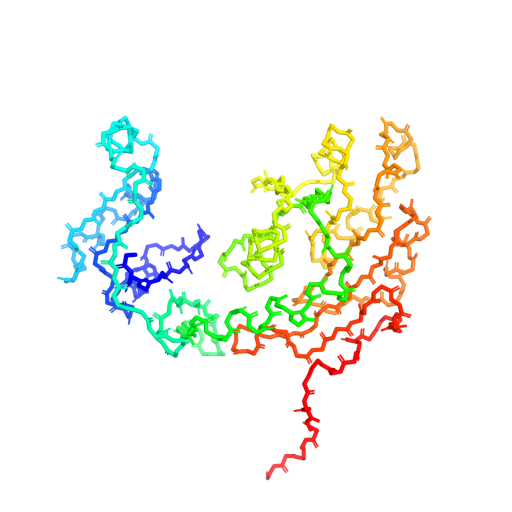O 1
ATOM 1606 N N . ALA A 1 215 ? -6.395 0.115 23.114 1.00 97.38 215 ALA A N 1
ATOM 1607 C CA . ALA A 1 215 ? -5.844 1.435 23.408 1.00 97.38 215 ALA A CA 1
ATOM 1608 C C . ALA A 1 215 ? -6.078 2.435 22.264 1.00 97.38 215 ALA A C 1
ATOM 1610 O O . ALA A 1 215 ? -6.353 3.603 22.521 1.00 97.38 215 ALA A O 1
ATOM 1611 N N . LEU A 1 216 ? -5.989 1.995 21.005 1.00 97.12 216 LEU A N 1
ATOM 1612 C CA . LEU A 1 216 ? -6.276 2.855 19.858 1.00 97.12 216 LEU A CA 1
ATOM 1613 C C . LEU A 1 216 ? -7.762 3.145 19.678 1.00 97.12 216 LEU A C 1
ATOM 1615 O O . LEU A 1 216 ? -8.112 4.294 19.417 1.00 97.12 216 LEU A O 1
ATOM 1619 N N . GLU A 1 217 ? -8.620 2.133 19.816 1.00 97.56 217 GLU A N 1
ATOM 1620 C CA . GLU A 1 217 ? -10.072 2.318 19.709 1.00 97.56 217 GLU A CA 1
ATOM 1621 C C . GLU A 1 217 ? -10.574 3.305 20.776 1.00 97.56 217 GLU A C 1
ATOM 1623 O O . GLU A 1 217 ? -11.304 4.239 20.453 1.00 97.56 217 GLU A O 1
ATOM 1628 N N . GLU A 1 218 ? -10.109 3.173 22.025 1.00 96.38 218 GLU A N 1
ATOM 1629 C CA . GLU A 1 218 ? -10.457 4.086 23.125 1.00 96.38 218 GLU A CA 1
ATOM 1630 C C . GLU A 1 218 ? -9.911 5.503 22.909 1.00 96.38 218 GLU A C 1
ATOM 1632 O O . GLU A 1 218 ? -10.604 6.483 23.178 1.00 96.38 218 GLU A O 1
ATOM 1637 N N . LYS A 1 219 ? -8.676 5.624 22.410 1.00 95.56 219 LYS A N 1
ATOM 1638 C CA . LYS A 1 219 ? -7.998 6.916 22.251 1.00 95.56 219 LYS A CA 1
ATOM 1639 C C . LYS A 1 219 ? -8.526 7.743 21.080 1.00 95.56 219 LYS A C 1
ATOM 1641 O O . LYS A 1 219 ? -8.578 8.966 21.178 1.00 95.56 219 LYS A O 1
ATOM 1646 N N . PHE A 1 220 ? -8.870 7.093 19.971 1.00 96.50 220 PHE A N 1
ATOM 1647 C CA . PHE A 1 220 ? -9.246 7.775 18.729 1.00 96.50 220 PHE A CA 1
ATOM 1648 C C . PHE A 1 220 ? -10.726 7.616 18.366 1.00 96.50 220 PHE A C 1
ATOM 1650 O O . PHE A 1 220 ? -11.160 8.216 17.389 1.00 96.50 220 PHE A O 1
ATOM 1657 N N . GLY A 1 221 ? -11.505 6.833 19.121 1.00 96.00 221 GLY A N 1
ATOM 1658 C CA . GLY A 1 221 ? -12.931 6.629 18.847 1.00 96.00 221 GLY A CA 1
ATOM 1659 C C . GLY A 1 221 ? -13.205 5.897 17.530 1.00 96.00 221 GLY A C 1
ATOM 1660 O O . GLY A 1 221 ? -14.256 6.090 16.926 1.00 96.00 221 GLY A O 1
ATOM 1661 N N . LEU A 1 222 ? -12.257 5.076 17.076 1.00 97.25 222 LEU A N 1
ATOM 1662 C CA . LEU A 1 222 ? -12.315 4.347 15.809 1.00 97.25 222 LEU A CA 1
ATOM 1663 C C . LEU A 1 222 ? -12.457 2.841 16.026 1.00 97.25 222 LEU A C 1
ATOM 1665 O O . LEU A 1 222 ? -12.281 2.335 17.131 1.00 97.25 222 LEU A O 1
ATOM 1669 N N . THR A 1 223 ? -12.721 2.111 14.947 1.00 98.12 223 THR A N 1
ATOM 1670 C CA . THR A 1 223 ? -12.639 0.649 14.904 1.00 98.12 223 THR A CA 1
ATOM 1671 C C . THR A 1 223 ? -11.344 0.205 14.234 1.00 98.12 223 THR A C 1
ATOM 1673 O O . THR A 1 223 ? -11.096 0.559 13.081 1.00 98.12 223 THR A O 1
ATOM 1676 N N . LEU A 1 224 ? -10.525 -0.591 14.928 1.00 97.50 224 LEU A N 1
ATOM 1677 C CA . LEU A 1 224 ? -9.306 -1.150 14.345 1.00 97.50 224 LEU A CA 1
ATOM 1678 C C . LEU A 1 224 ? -9.580 -2.540 13.759 1.00 97.50 224 LEU A C 1
ATOM 1680 O O . LEU A 1 224 ? -9.838 -3.503 14.482 1.00 97.50 224 LEU A O 1
ATOM 1684 N N . CYS A 1 225 ? -9.478 -2.629 12.439 1.00 97.44 225 CYS A N 1
ATOM 1685 C CA . CYS A 1 225 ? -9.551 -3.855 11.658 1.00 97.44 225 CYS A CA 1
ATOM 1686 C C . CYS A 1 225 ? -8.148 -4.451 11.483 1.00 97.44 225 CYS A C 1
ATOM 1688 O O . CYS A 1 225 ? -7.177 -3.718 11.280 1.00 97.44 225 CYS A O 1
ATOM 1690 N N . GLU A 1 226 ? -8.034 -5.777 11.529 1.00 96.94 226 GLU A N 1
ATOM 1691 C CA . GLU A 1 226 ? -6.786 -6.498 11.246 1.00 96.94 226 GLU A CA 1
ATOM 1692 C C . GLU A 1 226 ? -6.994 -7.422 10.051 1.00 96.94 226 GLU A C 1
ATOM 1694 O O . GLU A 1 226 ? -7.920 -8.234 10.036 1.00 96.94 226 GLU A O 1
ATOM 1699 N N . ILE A 1 227 ? -6.125 -7.280 9.053 1.00 96.56 227 ILE A N 1
ATOM 1700 C CA . ILE A 1 227 ? -6.019 -8.185 7.915 1.00 96.56 227 ILE A CA 1
ATOM 1701 C C . ILE A 1 227 ? -4.796 -9.059 8.146 1.00 96.56 227 ILE A C 1
ATOM 1703 O O . ILE A 1 227 ? -3.700 -8.564 8.429 1.00 96.56 227 ILE A O 1
ATOM 1707 N N . TYR A 1 228 ? -4.965 -10.360 7.966 1.00 96.12 228 TYR A N 1
ATOM 1708 C CA . TYR A 1 228 ? -3.840 -11.262 7.780 1.00 96.12 228 TYR A CA 1
ATOM 1709 C C . TYR A 1 228 ? -3.824 -11.768 6.348 1.00 96.12 228 TYR A C 1
ATOM 1711 O O . TYR A 1 228 ? -4.848 -12.151 5.786 1.00 96.12 228 TYR A O 1
ATOM 1719 N N . GLY A 1 229 ? -2.626 -11.807 5.790 1.00 94.56 229 GLY A N 1
ATOM 1720 C CA . GLY A 1 229 ? -2.343 -12.415 4.510 1.00 94.56 229 GLY A CA 1
ATOM 1721 C C . GLY A 1 229 ? -0.866 -12.279 4.182 1.00 94.56 229 GLY A C 1
ATOM 1722 O O . GLY A 1 229 ? -0.063 -11.813 5.000 1.00 94.56 229 GLY A O 1
ATOM 1723 N N . THR A 1 230 ? -0.511 -12.725 2.988 1.00 94.62 230 THR A N 1
ATOM 1724 C CA . THR A 1 230 ? 0.855 -12.695 2.465 1.00 94.62 230 THR A CA 1
ATOM 1725 C C . THR A 1 230 ? 0.851 -12.032 1.097 1.00 94.62 230 THR A C 1
ATOM 1727 O O . THR A 1 230 ? -0.207 -11.710 0.566 1.00 94.62 230 THR A O 1
ATOM 1730 N N . THR A 1 231 ? 2.017 -11.818 0.495 1.00 95.38 231 THR A N 1
ATOM 1731 C CA . THR A 1 231 ? 2.046 -11.329 -0.887 1.00 95.38 231 THR A CA 1
ATOM 1732 C C . THR A 1 231 ? 1.369 -12.329 -1.829 1.00 95.38 231 THR A C 1
ATOM 1734 O O . THR A 1 231 ? 0.614 -11.917 -2.692 1.00 95.38 231 THR A O 1
ATOM 1737 N N . GLU A 1 232 ? 1.556 -13.633 -1.614 1.00 95.69 232 GLU A N 1
ATOM 1738 C CA . GLU A 1 232 ? 0.975 -14.716 -2.418 1.00 95.69 232 GLU A CA 1
ATOM 1739 C C . GLU A 1 232 ? -0.553 -14.793 -2.325 1.00 95.69 232 GLU A C 1
ATOM 1741 O O . GLU A 1 232 ? -1.213 -15.010 -3.335 1.00 95.69 232 GLU A O 1
ATOM 1746 N N . ALA A 1 233 ? -1.110 -14.624 -1.122 1.00 94.62 233 ALA A N 1
ATOM 1747 C CA . ALA A 1 233 ? -2.542 -14.802 -0.865 1.00 94.62 233 ALA A CA 1
ATOM 1748 C C . ALA A 1 233 ? -3.309 -13.487 -0.646 1.00 94.62 233 ALA A C 1
ATOM 1750 O O . ALA A 1 233 ? -4.509 -13.516 -0.398 1.00 94.62 233 ALA A O 1
ATOM 1751 N N . LEU A 1 234 ? -2.627 -12.339 -0.706 1.00 95.06 234 LEU A N 1
ATOM 1752 C CA . LEU A 1 234 ? -3.158 -10.998 -0.443 1.00 95.06 234 LEU A CA 1
ATOM 1753 C C . LEU A 1 234 ? -3.827 -10.872 0.936 1.00 95.06 234 LEU A C 1
ATOM 1755 O O . LEU A 1 234 ? -3.155 -10.536 1.911 1.00 95.06 234 LEU A O 1
ATOM 1759 N N . ALA A 1 235 ? -5.129 -11.140 1.030 1.00 95.12 235 ALA A N 1
ATOM 1760 C CA . ALA A 1 235 ? -5.893 -11.162 2.271 1.00 95.12 235 ALA A CA 1
ATOM 1761 C C . ALA A 1 235 ? -6.510 -12.551 2.467 1.00 95.12 235 ALA A C 1
ATOM 1763 O O . ALA A 1 235 ? -7.287 -13.018 1.646 1.00 95.12 235 ALA A O 1
ATOM 1764 N N . THR A 1 236 ? -6.174 -13.204 3.576 1.00 95.38 236 THR A N 1
ATOM 1765 C CA . THR A 1 236 ? -6.631 -14.558 3.922 1.00 95.38 236 THR A CA 1
ATOM 1766 C C . THR A 1 236 ? -7.656 -14.534 5.049 1.00 95.38 236 THR A C 1
ATOM 1768 O O . THR A 1 236 ? -8.609 -15.317 5.060 1.00 95.38 236 THR A O 1
ATOM 1771 N N . THR A 1 237 ? -7.484 -13.627 6.011 1.00 96.75 237 THR A N 1
ATOM 1772 C CA . THR A 1 237 ? -8.462 -13.401 7.075 1.00 96.75 237 THR A CA 1
ATOM 1773 C C . THR A 1 237 ? -8.632 -11.910 7.348 1.00 96.75 237 THR A C 1
ATOM 1775 O O . THR A 1 237 ? -7.709 -11.116 7.147 1.00 96.75 237 THR A O 1
ATOM 1778 N N . LEU A 1 238 ? -9.817 -11.539 7.824 1.00 96.94 238 LEU A N 1
ATOM 1779 C CA . LEU A 1 238 ? -10.196 -10.168 8.129 1.00 96.94 238 LEU A CA 1
ATOM 1780 C C . LEU A 1 238 ? -10.985 -10.118 9.439 1.00 96.94 238 LEU A C 1
ATOM 1782 O O . LEU A 1 238 ? -11.952 -10.855 9.640 1.00 96.94 238 LEU A O 1
ATOM 1786 N N . GLY A 1 239 ? -10.558 -9.251 10.352 1.00 97.25 239 GLY A N 1
ATOM 1787 C CA . GLY A 1 239 ? -11.391 -8.752 11.439 1.00 97.25 239 GLY A CA 1
ATOM 1788 C C . GLY A 1 239 ? -12.037 -7.452 10.987 1.00 97.25 239 GLY A C 1
ATOM 1789 O O . GLY A 1 239 ? -11.355 -6.431 10.966 1.00 97.25 239 GLY A O 1
ATOM 1790 N N . ASP A 1 240 ? -13.311 -7.507 10.609 1.00 96.12 240 ASP A N 1
ATOM 1791 C CA . ASP A 1 240 ? -14.026 -6.380 10.007 1.00 96.12 240 ASP A CA 1
ATOM 1792 C C . ASP A 1 240 ? -14.653 -5.425 11.047 1.00 96.12 240 ASP A C 1
ATOM 1794 O O . ASP A 1 240 ? -14.572 -5.628 12.270 1.00 96.12 240 ASP A O 1
ATOM 1798 N N . ILE A 1 241 ? -15.286 -4.353 10.559 1.00 97.06 241 ILE A N 1
ATOM 1799 C CA . ILE A 1 241 ? -15.914 -3.326 11.402 1.00 97.06 241 ILE A CA 1
ATOM 1800 C C . ILE A 1 241 ? -17.052 -3.851 12.298 1.00 97.06 241 ILE A C 1
ATOM 1802 O O . ILE A 1 241 ? -17.333 -3.256 13.342 1.00 97.06 241 ILE A O 1
ATOM 1806 N N . HIS A 1 242 ? -17.675 -4.975 11.944 1.00 94.00 242 HIS A N 1
ATOM 1807 C CA . HIS A 1 242 ? -18.824 -5.574 12.628 1.00 94.00 242 HIS A CA 1
ATOM 1808 C C . HIS A 1 242 ? -18.483 -6.869 13.384 1.00 94.00 242 HIS A C 1
ATOM 1810 O O . HIS A 1 242 ? -19.089 -7.158 14.416 1.00 94.00 242 HIS A O 1
ATOM 1816 N N . ASN A 1 243 ? -17.523 -7.651 12.897 1.00 92.06 243 ASN A N 1
ATOM 1817 C CA . ASN A 1 243 ? -17.220 -9.001 13.347 1.00 92.06 243 ASN A CA 1
ATOM 1818 C C . ASN A 1 243 ? -15.707 -9.205 13.484 1.00 92.06 243 ASN A C 1
ATOM 1820 O O . ASN A 1 243 ? -15.016 -9.723 12.605 1.00 92.06 243 ASN A O 1
ATOM 1824 N N . ARG A 1 244 ? -15.189 -8.827 14.654 1.00 95.06 244 ARG A N 1
ATOM 1825 C CA . ARG A 1 244 ? -13.780 -9.008 15.018 1.00 95.06 244 ARG A CA 1
ATOM 1826 C C . ARG A 1 244 ? -13.623 -9.429 16.472 1.00 95.06 244 ARG A C 1
ATOM 1828 O O . ARG A 1 244 ? -14.475 -9.168 17.320 1.00 95.06 244 ARG A O 1
ATOM 1835 N N . LYS A 1 245 ? -12.479 -10.042 16.772 1.00 96.75 245 LYS A N 1
ATOM 1836 C CA . LYS A 1 245 ? -12.017 -10.307 18.137 1.00 96.75 245 LYS A CA 1
ATOM 1837 C C . LYS A 1 245 ? -10.615 -9.732 18.292 1.00 96.75 245 LYS A C 1
ATOM 1839 O O . LYS A 1 245 ? -9.708 -10.142 17.570 1.00 96.75 245 LYS A O 1
ATOM 1844 N N . LEU A 1 246 ? -10.442 -8.811 19.239 1.00 96.75 246 LEU A N 1
ATOM 1845 C CA . LEU A 1 246 ? -9.165 -8.127 19.438 1.00 96.75 246 LEU A CA 1
ATOM 1846 C C . LEU A 1 246 ? -8.022 -9.123 19.700 1.00 96.75 246 LEU A C 1
ATOM 1848 O O . LEU A 1 246 ? -8.174 -10.074 20.474 1.00 96.75 246 LEU A O 1
ATOM 1852 N N . GLY A 1 247 ? -6.872 -8.886 19.066 1.00 94.25 247 GLY A N 1
ATOM 1853 C CA . GLY A 1 247 ? -5.679 -9.732 19.156 1.00 94.25 247 GLY A CA 1
ATOM 1854 C C . GLY A 1 247 ? -5.742 -11.034 18.351 1.00 94.25 247 GLY A C 1
ATOM 1855 O O . GLY A 1 247 ? -4.935 -11.938 18.600 1.00 94.25 247 GLY A O 1
ATOM 1856 N N . THR A 1 248 ? -6.699 -11.151 17.428 1.00 94.88 248 THR A N 1
ATOM 1857 C CA . THR A 1 248 ? -6.824 -12.268 16.483 1.00 94.88 248 THR A CA 1
ATOM 1858 C C . THR A 1 248 ? -6.802 -11.746 15.054 1.00 94.88 248 THR A C 1
ATOM 1860 O O . THR A 1 248 ? -7.241 -10.633 14.806 1.00 94.88 248 THR A O 1
ATOM 1863 N N . ALA A 1 249 ? -6.414 -12.601 14.109 1.00 91.56 249 ALA A N 1
ATOM 1864 C CA . ALA A 1 249 ? -6.404 -12.279 12.684 1.00 91.56 249 ALA A CA 1
ATOM 1865 C C . ALA A 1 249 ? -7.812 -12.170 12.046 1.00 91.56 249 ALA A C 1
ATOM 1867 O O . ALA A 1 249 ? -7.935 -12.005 10.837 1.00 91.56 249 ALA A O 1
ATOM 1868 N N . GLY A 1 250 ? -8.885 -12.289 12.836 1.00 94.88 250 GLY A N 1
ATOM 1869 C CA . GLY A 1 250 ? -10.258 -12.247 12.344 1.00 94.88 250 GLY A CA 1
ATOM 1870 C C . GLY A 1 250 ? -10.751 -13.570 11.762 1.00 94.88 250 GLY A C 1
ATOM 1871 O O . GLY A 1 250 ? -10.371 -14.652 12.223 1.00 94.88 250 GLY A O 1
ATOM 1872 N N . LYS A 1 251 ? -11.675 -13.482 10.803 1.00 95.81 251 LYS A N 1
ATOM 1873 C CA . LYS A 1 251 ? -12.328 -14.628 10.163 1.00 95.81 251 LYS A CA 1
ATOM 1874 C C . LYS A 1 251 ? -11.761 -14.873 8.765 1.00 95.81 251 LYS A C 1
ATOM 1876 O O . LYS A 1 251 ? -11.322 -13.917 8.134 1.00 95.81 251 LYS A O 1
ATOM 1881 N N . PRO A 1 252 ? -11.766 -16.125 8.281 1.00 95.81 252 PRO A N 1
ATOM 1882 C CA . PRO A 1 252 ? -11.419 -16.419 6.895 1.00 95.81 252 PRO A CA 1
ATOM 1883 C C . PRO A 1 252 ? -12.278 -15.606 5.934 1.00 95.81 252 PRO A C 1
ATOM 1885 O O . PRO A 1 252 ? -13.488 -15.511 6.142 1.00 95.81 252 PRO A O 1
ATOM 1888 N N . VAL A 1 253 ? -11.648 -15.026 4.913 1.00 93.75 253 VAL A N 1
ATOM 1889 C CA . VAL A 1 253 ? -12.376 -14.369 3.817 1.00 93.75 253 VAL A CA 1
ATOM 1890 C C . VAL A 1 253 ? -12.725 -15.344 2.688 1.00 93.75 253 VAL A C 1
ATOM 1892 O O . VAL A 1 253 ? -13.609 -15.069 1.887 1.00 93.75 253 VAL A O 1
ATOM 1895 N N . GLU A 1 254 ? -12.073 -16.507 2.688 1.00 88.56 254 GLU A N 1
ATOM 1896 C CA . GLU A 1 254 ? -12.313 -17.656 1.815 1.00 88.56 254 GLU A CA 1
ATOM 1897 C C . GLU A 1 254 ? -12.164 -18.961 2.620 1.00 88.56 254 GLU A C 1
ATOM 1899 O O . GLU A 1 254 ? -11.859 -18.944 3.818 1.00 88.56 254 GLU A O 1
ATOM 1904 N N . ASP A 1 255 ? -12.360 -20.109 1.971 1.00 92.06 255 ASP A N 1
ATOM 1905 C CA . ASP A 1 255 ? -12.187 -21.420 2.594 1.00 92.06 255 ASP A CA 1
ATOM 1906 C C . ASP A 1 255 ? -10.713 -21.692 2.937 1.00 92.06 255 ASP A C 1
ATOM 1908 O O . ASP A 1 255 ? -9.888 -21.975 2.069 1.00 92.06 255 ASP A O 1
ATOM 1912 N N . ILE A 1 256 ? -10.384 -21.680 4.232 1.00 92.88 256 ILE A N 1
ATOM 1913 C CA . ILE A 1 256 ? -9.047 -22.027 4.733 1.00 92.88 256 ILE A CA 1
ATOM 1914 C C . ILE A 1 256 ? -9.078 -23.297 5.583 1.00 92.88 256 ILE A C 1
ATOM 1916 O O . ILE A 1 256 ? -10.061 -23.594 6.266 1.00 92.88 256 ILE A O 1
ATOM 1920 N N . LYS A 1 257 ? -7.967 -24.040 5.586 1.00 93.62 257 LYS A N 1
ATOM 1921 C CA . LYS A 1 257 ? -7.795 -25.256 6.390 1.00 93.62 257 LYS A CA 1
ATOM 1922 C C . LYS A 1 257 ? -6.498 -25.198 7.183 1.00 93.62 257 LYS A C 1
ATOM 1924 O O . LYS A 1 257 ? -5.483 -24.710 6.697 1.00 93.62 257 LYS A O 1
ATOM 1929 N N . ILE A 1 258 ? -6.542 -25.740 8.395 1.00 94.12 258 ILE A N 1
ATOM 1930 C CA . ILE A 1 258 ? -5.348 -26.035 9.186 1.00 94.12 258 ILE A CA 1
ATOM 1931 C C . ILE A 1 258 ? -4.982 -27.485 8.884 1.00 94.12 258 ILE A C 1
ATOM 1933 O O . ILE A 1 258 ? -5.817 -28.372 9.057 1.00 94.12 258 ILE A O 1
ATOM 1937 N N . ILE A 1 259 ? -3.761 -27.700 8.407 1.00 94.19 259 ILE A N 1
ATOM 1938 C CA . ILE A 1 259 ? -3.218 -29.024 8.097 1.00 94.19 259 ILE A CA 1
ATOM 1939 C C . ILE A 1 259 ? -2.176 -29.413 9.146 1.00 94.19 259 ILE A C 1
ATOM 1941 O O . ILE A 1 259 ? -1.540 -28.542 9.747 1.00 94.19 259 ILE A O 1
ATOM 1945 N N . ASP A 1 260 ? -2.027 -30.710 9.391 1.00 93.75 260 ASP A N 1
ATOM 1946 C CA . ASP A 1 260 ? -0.898 -31.245 10.141 1.00 93.75 260 ASP A CA 1
ATOM 1947 C C . ASP A 1 260 ? 0.389 -31.189 9.301 1.00 93.75 260 ASP A C 1
ATOM 1949 O O . ASP A 1 260 ? 0.377 -30.923 8.096 1.00 93.75 260 ASP A O 1
ATOM 1953 N N . ALA A 1 261 ? 1.531 -31.370 9.967 1.00 87.81 261 ALA A N 1
ATOM 1954 C CA . ALA A 1 261 ? 2.773 -31.615 9.251 1.00 87.81 261 ALA A CA 1
ATOM 1955 C C . ALA A 1 261 ? 2.700 -33.024 8.649 1.00 87.81 261 ALA A C 1
ATOM 1957 O O . ALA A 1 261 ? 2.424 -33.976 9.380 1.00 87.81 261 ALA A O 1
ATOM 1958 N N . ALA A 1 262 ? 2.928 -33.117 7.336 1.00 73.94 262 ALA A N 1
ATOM 1959 C CA . ALA A 1 262 ? 3.033 -34.384 6.617 1.00 73.94 262 ALA A CA 1
ATOM 1960 C C . ALA A 1 262 ? 4.188 -35.256 7.135 1.00 73.94 262 ALA A C 1
ATOM 1962 O O . ALA A 1 262 ? 5.231 -34.683 7.534 1.00 73.94 262 ALA A O 1
#

Radius of gyration: 20.04 Å; Cα contacts (8 Å, |Δi|>4): 458; chains: 1; bounding box: 45×54×52 Å

pLDDT: mean 94.99, std 5.04, range [55.12, 98.62]

Solvent-accessible surface area (backbone atoms only — not comparable to full-atom values): 14832 Å² total; per-residue (Å²): 111,78,66,65,44,70,41,68,66,89,86,65,53,58,76,56,50,54,50,51,45,59,74,68,63,35,42,66,45,82,40,47,57,74,55,53,62,68,28,56,87,47,59,87,71,40,92,58,51,76,45,79,45,39,68,80,36,73,65,40,55,48,53,58,71,73,45,75,91,68,77,62,91,62,90,78,58,58,77,42,63,36,36,32,39,60,40,66,48,99,81,70,55,65,45,74,40,78,34,25,49,44,61,54,49,52,47,28,65,65,49,33,67,39,69,65,64,44,45,89,37,24,33,39,30,54,50,58,60,48,38,56,66,18,32,38,59,47,47,48,29,24,58,75,43,59,22,47,72,46,80,43,97,64,86,47,70,62,64,51,50,51,46,29,42,74,68,49,22,23,35,39,46,50,36,48,73,57,52,48,56,53,60,68,57,56,68,77,64,51,73,75,48,63,53,84,50,33,48,33,34,40,34,35,93,53,87,52,49,38,65,58,47,50,52,42,26,71,73,52,66,29,43,72,24,30,43,32,58,44,78,85,60,53,62,46,20,40,11,29,80,88,58,60,51,79,53,49,52,42,40,66,77,56,99,78,82,90,77,79,86,130

Organism: NCBI:txid412755

Sequence (262 aa):
AGGKTVILNAMLKAPEYDFLLRDSDSTILLTEKSFSEMLSSILPNIPLLKHIIEVDSDSYAKMIADSSSASPVVDIEDDDETAIIYTSGVLGKQKGVVHTHTSLMVAATTVAPGLGQEREDITVGMIPFFYALGLLVVGLISSMKGSTIVILPRFTPKNFLEAVEQEKATILVGVPAMYNALAMLDDETLKKYNLSSLRVACTAGAKASAHLMKALEEKFGLTLCEIYGTTEALATTLGDIHNRKLGTAGKPVEDIKIIDAA

Secondary structure (DSSP, 8-state):
--PPEEE--TT--HHHHHHHHHHTT--EEEE-HHHHHHTTTTGGG-TT--EEEETTSHHHHHHHHTS-SSPP-----TTSEEEEEEE--TTS--EEEEEEHHHHHHHHHHHHHHHT--TT-EEEE-S-TTSHHIIIIIIIIHHHHT-EEEE-SS--HHHHHHHHHHHT--EEEE-HHHHHHHHTS-HHHHTTS--TT--EEEE-SSPPPHHHHHHHHHHHS-EEEEEE--TTTS-SEEE-SSS--TTS--EESS--------